Protein AF-K2C1M7-F1 (afdb_monomer)

Structure (mmCIF, N/CA/C/O backbone):
data_AF-K2C1M7-F1
#
_entry.id   AF-K2C1M7-F1
#
loop_
_atom_site.group_PDB
_atom_site.id
_atom_site.type_symbol
_atom_site.label_atom_id
_atom_site.label_alt_id
_atom_site.label_comp_id
_atom_site.label_asym_id
_atom_site.label_entity_id
_atom_site.label_seq_id
_atom_site.pdbx_PDB_ins_code
_atom_site.Cartn_x
_atom_site.Cartn_y
_atom_site.Cartn_z
_atom_site.occupancy
_atom_site.B_iso_or_equiv
_atom_site.auth_seq_id
_atom_site.auth_comp_id
_atom_site.auth_asym_id
_atom_site.auth_atom_id
_atom_site.pdbx_PDB_model_num
ATOM 1 N N . MET A 1 1 ? 25.731 3.714 -62.116 1.00 48.81 1 MET A N 1
ATOM 2 C CA . MET A 1 1 ? 25.743 2.614 -63.111 1.00 48.81 1 MET A CA 1
ATOM 3 C C . MET A 1 1 ? 26.118 3.080 -64.525 1.00 48.81 1 MET A C 1
ATOM 5 O O . MET A 1 1 ? 26.544 2.240 -65.299 1.00 48.81 1 MET A O 1
ATOM 9 N N . GLY A 1 2 ? 26.000 4.370 -64.885 1.00 56.44 2 GLY A N 1
ATOM 10 C CA . GLY A 1 2 ? 26.246 4.836 -66.263 1.00 56.44 2 GLY A CA 1
ATOM 11 C C . GLY A 1 2 ? 27.712 4.885 -66.725 1.00 56.44 2 GLY A C 1
ATOM 12 O O . GLY A 1 2 ? 27.969 4.670 -67.902 1.00 56.44 2 GLY A O 1
ATOM 13 N N . GLU A 1 3 ? 28.679 5.108 -65.828 1.00 55.56 3 GLU A N 1
ATOM 14 C CA . GLU A 1 3 ? 30.085 5.342 -66.221 1.00 55.56 3 GLU A CA 1
ATOM 15 C C . GLU A 1 3 ? 30.925 4.069 -66.382 1.00 55.56 3 GLU A C 1
ATOM 17 O O . GLU A 1 3 ? 31.888 4.058 -67.135 1.00 55.56 3 GLU A O 1
ATOM 22 N N . LEU A 1 4 ? 30.539 2.949 -65.763 1.00 57.22 4 LEU A N 1
ATOM 23 C CA . LEU A 1 4 ? 31.207 1.662 -66.011 1.00 57.22 4 LEU A CA 1
ATOM 24 C C . LEU A 1 4 ? 30.945 1.140 -67.434 1.00 57.22 4 LEU A C 1
ATOM 26 O O . LEU A 1 4 ? 31.775 0.421 -67.984 1.00 57.22 4 LEU A O 1
ATOM 30 N N . ASN A 1 5 ? 29.831 1.555 -68.049 1.00 60.59 5 ASN A N 1
ATOM 31 C CA . ASN A 1 5 ? 29.462 1.191 -69.418 1.00 60.59 5 ASN A CA 1
ATOM 32 C C . ASN A 1 5 ? 30.229 1.982 -70.494 1.00 60.59 5 ASN A C 1
ATOM 34 O O . ASN A 1 5 ? 30.098 1.659 -71.673 1.00 60.59 5 ASN A O 1
ATOM 38 N N . SER A 1 6 ? 31.015 3.004 -70.127 1.00 67.38 6 SER A N 1
ATOM 39 C CA . SER A 1 6 ? 31.792 3.810 -71.082 1.00 67.38 6 SER A CA 1
ATOM 40 C C . SER A 1 6 ? 33.243 3.337 -71.253 1.00 67.38 6 SER A C 1
ATOM 42 O O . SER A 1 6 ? 33.927 3.770 -72.186 1.00 67.38 6 SER A O 1
ATOM 44 N N . PHE A 1 7 ? 33.728 2.418 -70.408 1.00 76.62 7 PHE A N 1
ATOM 45 C CA . PHE A 1 7 ? 35.074 1.858 -70.535 1.00 76.62 7 PHE A CA 1
ATOM 46 C C . PHE A 1 7 ? 35.101 0.699 -71.538 1.00 76.62 7 PHE A C 1
ATOM 48 O O . PHE A 1 7 ? 34.345 -0.264 -71.443 1.00 76.62 7 PHE A O 1
ATOM 55 N N . SER A 1 8 ? 36.008 0.774 -72.515 1.00 76.88 8 SER A N 1
ATOM 56 C CA . SER A 1 8 ? 36.149 -0.263 -73.546 1.00 76.88 8 SER A CA 1
ATOM 57 C C . SER A 1 8 ? 36.560 -1.614 -72.948 1.00 76.88 8 SER A C 1
ATOM 59 O O . SER A 1 8 ? 37.398 -1.647 -72.045 1.00 76.88 8 SER A O 1
ATOM 61 N N . SER A 1 9 ? 36.103 -2.728 -73.532 1.00 80.94 9 SER A N 1
ATOM 62 C CA . SER A 1 9 ? 36.525 -4.093 -73.158 1.00 80.94 9 SER A CA 1
ATOM 63 C C . SER A 1 9 ? 38.052 -4.279 -73.147 1.00 80.94 9 SER A C 1
ATOM 65 O O . SER A 1 9 ? 38.575 -5.088 -72.386 1.00 80.94 9 SER A O 1
ATOM 67 N N . SER A 1 10 ? 38.783 -3.480 -73.936 1.00 81.56 10 SER A N 1
ATOM 68 C CA . SER A 1 10 ? 40.250 -3.436 -73.933 1.00 81.56 10 SER A CA 1
ATOM 69 C C . SER A 1 10 ? 40.834 -2.987 -72.588 1.00 81.56 10 SER A C 1
ATOM 71 O O . SER A 1 10 ? 41.794 -3.588 -72.119 1.00 81.56 10 SER A O 1
ATOM 73 N N . ALA A 1 11 ? 40.249 -1.975 -71.939 1.00 83.56 11 ALA A N 1
ATOM 74 C CA . ALA A 1 11 ? 40.731 -1.471 -70.650 1.00 83.56 11 ALA A CA 1
ATOM 75 C C . ALA A 1 11 ? 40.511 -2.491 -69.524 1.00 83.56 11 ALA A C 1
ATOM 77 O O . ALA A 1 11 ? 41.348 -2.660 -68.638 1.00 83.56 11 ALA A O 1
ATOM 78 N N . LEU A 1 12 ? 39.408 -3.237 -69.609 1.00 83.88 12 LEU A N 1
ATOM 79 C CA . LEU A 1 12 ? 39.081 -4.304 -68.670 1.00 83.88 12 LEU A CA 1
ATOM 80 C C . LEU A 1 12 ? 40.035 -5.502 -68.834 1.00 83.88 12 LEU A C 1
ATOM 82 O O . LEU A 1 12 ? 40.548 -6.017 -67.843 1.00 83.88 12 LEU A O 1
ATOM 86 N N . ASN A 1 13 ? 40.363 -5.883 -70.073 1.00 85.81 13 ASN A N 1
ATOM 87 C CA . ASN A 1 13 ? 41.347 -6.934 -70.358 1.00 85.81 13 ASN A CA 1
ATOM 88 C C . ASN A 1 13 ? 42.767 -6.557 -69.897 1.00 85.81 13 ASN A C 1
ATOM 90 O O . ASN A 1 13 ? 43.466 -7.389 -69.316 1.00 85.81 13 ASN A O 1
ATOM 94 N N . GLU A 1 14 ? 43.192 -5.306 -70.110 1.00 87.50 14 GLU A N 1
ATOM 95 C CA . GLU A 1 14 ? 44.483 -4.806 -69.618 1.00 87.50 14 GLU A CA 1
ATOM 96 C C . GLU A 1 14 ? 44.541 -4.766 -68.087 1.00 87.50 14 GLU A C 1
ATOM 98 O O . GLU A 1 14 ? 45.542 -5.183 -67.503 1.00 87.50 14 GLU A O 1
ATOM 103 N N . PHE A 1 15 ? 43.461 -4.340 -67.428 1.00 87.38 15 PHE A N 1
ATOM 104 C CA . PHE A 1 15 ? 43.352 -4.359 -65.970 1.00 87.38 15 PHE A CA 1
ATOM 105 C C . PHE A 1 15 ? 43.434 -5.781 -65.394 1.00 87.38 15 PHE A C 1
ATOM 107 O O . PHE A 1 15 ? 44.128 -6.014 -64.402 1.00 87.38 15 PHE A O 1
ATOM 114 N N . VAL A 1 16 ? 42.776 -6.756 -66.027 1.00 89.94 16 VAL A N 1
ATOM 115 C CA . VAL A 1 16 ? 42.860 -8.169 -65.623 1.00 89.94 16 VAL A CA 1
ATOM 116 C C . VAL A 1 16 ? 44.281 -8.708 -65.812 1.00 89.94 16 VAL A C 1
ATOM 118 O O . VAL A 1 16 ? 44.801 -9.381 -64.920 1.00 89.94 16 VAL A O 1
ATOM 121 N N . ALA A 1 17 ? 44.946 -8.379 -66.925 1.00 86.38 17 ALA A N 1
ATOM 122 C CA . ALA A 1 17 ? 46.337 -8.766 -67.164 1.00 86.38 17 ALA A CA 1
ATOM 123 C C . ALA A 1 17 ? 47.300 -8.148 -66.134 1.00 86.38 17 ALA A C 1
ATOM 125 O O . ALA A 1 17 ? 48.196 -8.841 -65.652 1.00 86.38 17 ALA A O 1
ATOM 126 N N . LEU A 1 18 ? 47.083 -6.887 -65.749 1.00 90.38 18 LEU A N 1
ATOM 127 C CA . LEU A 1 18 ? 47.813 -6.221 -64.670 1.00 90.38 18 LEU A CA 1
ATOM 128 C C . LEU A 1 18 ? 47.609 -6.928 -63.325 1.00 90.38 18 LEU A C 1
ATOM 130 O O . LEU A 1 18 ? 48.579 -7.260 -62.650 1.00 90.38 18 LEU A O 1
ATOM 134 N N . ARG A 1 19 ? 46.355 -7.209 -62.946 1.00 89.44 19 ARG A N 1
ATOM 135 C CA . ARG A 1 19 ? 46.022 -7.913 -61.693 1.00 89.44 19 ARG A CA 1
ATOM 136 C C . ARG A 1 19 ? 46.603 -9.324 -61.634 1.00 89.44 19 ARG A C 1
ATOM 138 O O . ARG A 1 19 ? 46.934 -9.788 -60.550 1.00 89.44 19 ARG A O 1
ATOM 145 N N . ALA A 1 20 ? 46.750 -9.983 -62.781 1.00 90.25 20 ALA A N 1
ATOM 146 C CA . ALA A 1 20 ? 47.401 -11.284 -62.909 1.00 90.25 20 ALA A CA 1
ATOM 147 C C . ALA A 1 20 ? 48.944 -11.207 -62.959 1.00 90.25 20 ALA A C 1
ATOM 149 O O . ALA A 1 20 ? 49.588 -12.236 -63.148 1.00 90.25 20 ALA A O 1
ATOM 150 N N . GLY A 1 21 ? 49.539 -10.011 -62.850 1.00 88.38 21 GLY A N 1
ATOM 151 C CA . GLY A 1 21 ? 50.989 -9.792 -62.918 1.00 88.38 21 GLY A CA 1
ATOM 152 C C . GLY A 1 21 ? 51.595 -9.952 -64.318 1.00 88.38 21 GLY A C 1
ATOM 153 O O . GLY A 1 21 ? 52.813 -10.021 -64.456 1.00 88.38 21 GLY A O 1
ATOM 154 N N . LYS A 1 22 ? 50.766 -10.025 -65.368 1.00 88.81 22 LYS A N 1
ATOM 155 C CA . LYS A 1 22 ? 51.184 -10.269 -66.763 1.00 88.81 22 LYS A CA 1
ATOM 156 C C . LYS A 1 22 ? 51.563 -8.996 -67.529 1.00 88.81 22 LYS A C 1
ATOM 158 O O . LYS A 1 22 ? 52.067 -9.092 -68.644 1.00 88.81 22 LYS A O 1
ATOM 163 N N . ARG A 1 23 ? 51.306 -7.815 -66.965 1.00 82.31 23 ARG A N 1
ATOM 164 C CA . ARG A 1 23 ? 51.717 -6.501 -67.491 1.00 82.31 23 ARG A CA 1
ATOM 165 C C . ARG A 1 23 ? 52.184 -5.605 -66.348 1.00 82.31 23 ARG A C 1
ATOM 167 O O . ARG A 1 23 ? 51.714 -5.772 -65.226 1.00 82.31 23 ARG A O 1
ATOM 174 N N . ARG A 1 24 ? 53.083 -4.658 -66.631 1.00 85.81 24 ARG A N 1
ATOM 175 C CA . ARG A 1 24 ? 53.493 -3.613 -65.679 1.00 85.81 24 ARG A CA 1
ATOM 176 C C . ARG A 1 24 ? 52.573 -2.400 -65.802 1.00 85.81 24 ARG A C 1
ATOM 178 O O . ARG A 1 24 ? 52.020 -2.151 -66.869 1.00 85.81 24 ARG A O 1
ATOM 185 N N . GLU A 1 25 ? 52.434 -1.625 -64.726 1.00 81.19 25 GLU A N 1
ATOM 186 C CA . GLU A 1 25 ? 51.603 -0.408 -64.725 1.00 81.19 25 GLU A CA 1
ATOM 187 C C . GLU A 1 25 ? 52.063 0.642 -65.751 1.00 81.19 25 GLU A C 1
ATOM 189 O O . GLU A 1 25 ? 51.239 1.386 -66.283 1.00 81.19 25 GLU A O 1
ATOM 194 N N . SER A 1 26 ? 53.361 0.665 -66.079 1.00 86.19 26 SER A N 1
ATOM 195 C CA . SER A 1 26 ? 53.944 1.526 -67.117 1.00 86.19 26 SER A CA 1
ATOM 196 C C . SER A 1 26 ? 53.398 1.250 -68.518 1.00 86.19 26 SER A C 1
ATOM 198 O O . SER A 1 26 ? 53.369 2.159 -69.342 1.00 86.19 26 SER A O 1
ATOM 200 N N . ASP A 1 27 ? 52.942 0.020 -68.771 1.00 86.88 27 ASP A N 1
ATOM 201 C CA . ASP A 1 27 ? 52.576 -0.479 -70.104 1.00 86.88 27 ASP A CA 1
ATOM 202 C C . ASP A 1 27 ? 51.054 -0.433 -70.335 1.00 86.88 27 ASP A C 1
ATOM 204 O O . ASP A 1 27 ? 50.527 -1.001 -71.297 1.00 86.88 27 ASP A O 1
ATOM 208 N N . LEU A 1 28 ? 50.323 0.190 -69.409 1.00 88.69 28 LEU A N 1
ATOM 209 C CA . LEU A 1 28 ? 48.878 0.359 -69.478 1.00 88.69 28 LEU A CA 1
ATOM 210 C C . LEU A 1 28 ? 48.516 1.540 -70.367 1.00 88.69 28 LEU A C 1
ATOM 212 O O . LEU A 1 28 ? 49.117 2.613 -70.272 1.00 88.69 28 LEU A O 1
ATOM 216 N N . SER A 1 29 ? 47.462 1.376 -71.163 1.00 91.06 29 SER A N 1
ATOM 217 C CA . SER A 1 29 ? 46.867 2.512 -71.860 1.00 91.06 29 SER A CA 1
ATOM 218 C C . SER A 1 29 ? 46.301 3.536 -70.866 1.00 91.06 29 SER A C 1
ATOM 220 O O . SER A 1 29 ? 45.861 3.190 -69.765 1.00 91.06 29 SER A O 1
ATOM 222 N N . GLU A 1 30 ? 46.257 4.810 -71.264 1.00 88.62 30 GLU A N 1
ATOM 223 C CA . GLU A 1 30 ? 45.692 5.887 -70.433 1.00 88.62 30 GLU A CA 1
ATOM 224 C C . GLU A 1 30 ? 44.239 5.614 -70.023 1.00 88.62 30 GLU A C 1
ATOM 226 O O . GLU A 1 30 ? 43.846 5.882 -68.889 1.00 88.62 30 GLU A O 1
ATOM 231 N N . LYS A 1 31 ? 43.453 4.968 -70.896 1.00 85.62 31 LYS A N 1
ATOM 232 C CA . LYS A 1 31 ? 42.089 4.529 -70.566 1.00 85.62 31 LYS A CA 1
ATOM 233 C C . LYS A 1 31 ? 42.069 3.508 -69.425 1.00 85.62 31 LYS A C 1
ATOM 235 O O . LYS A 1 31 ? 41.196 3.580 -68.564 1.00 85.62 31 LYS A O 1
ATOM 240 N N . THR A 1 32 ? 43.028 2.581 -69.384 1.00 88.00 32 THR A N 1
ATOM 241 C CA . THR A 1 32 ? 43.146 1.610 -68.286 1.00 88.00 32 THR A CA 1
ATOM 2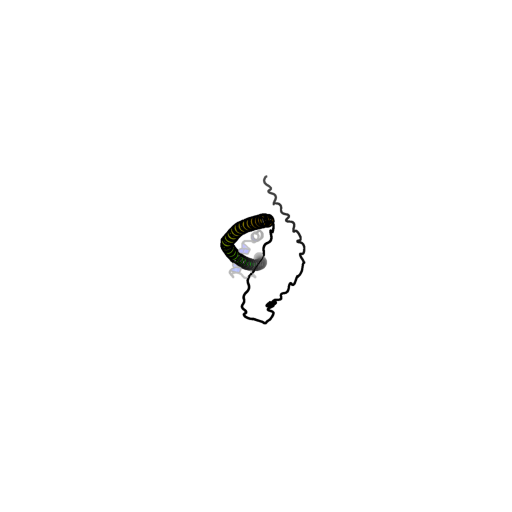42 C C . THR A 1 32 ? 43.591 2.277 -66.986 1.00 88.00 32 THR A C 1
ATOM 244 O O . THR A 1 32 ? 43.076 1.934 -65.924 1.00 88.00 32 THR A O 1
ATOM 247 N N . LYS A 1 33 ? 44.482 3.276 -67.042 1.00 89.31 33 LYS A N 1
ATOM 248 C CA . LYS A 1 33 ? 44.877 4.059 -65.856 1.00 89.31 33 LYS A CA 1
ATOM 249 C C . LYS A 1 33 ? 43.698 4.852 -65.281 1.00 89.31 33 LYS A C 1
ATOM 251 O O . LYS A 1 33 ? 43.458 4.785 -64.077 1.00 89.31 33 LYS A O 1
ATOM 256 N N . GLN A 1 34 ? 42.916 5.517 -66.135 1.00 88.88 34 GLN A N 1
ATOM 257 C CA . GLN A 1 34 ? 41.685 6.214 -65.740 1.00 88.88 34 GLN A CA 1
ATOM 258 C C . GLN A 1 34 ? 40.660 5.258 -65.118 1.00 88.88 34 GLN A C 1
ATOM 260 O O . GLN A 1 34 ? 40.081 5.571 -64.081 1.00 88.88 34 GLN A O 1
ATOM 265 N N . PHE A 1 35 ? 40.486 4.065 -65.696 1.00 88.19 35 PHE A N 1
ATOM 266 C CA . PHE A 1 35 ? 39.616 3.029 -65.137 1.00 88.19 35 PHE A CA 1
ATOM 267 C C . PHE A 1 35 ? 40.074 2.569 -63.744 1.00 88.19 35 PHE A C 1
ATOM 269 O O . PHE A 1 35 ? 39.263 2.460 -62.827 1.00 88.19 35 PHE A O 1
ATOM 276 N N . ILE A 1 36 ? 41.377 2.345 -63.546 1.00 90.94 36 ILE A N 1
ATOM 277 C CA . ILE A 1 36 ? 41.935 1.983 -62.234 1.00 90.94 36 ILE A CA 1
ATOM 278 C C . ILE A 1 36 ? 41.708 3.099 -61.216 1.00 90.94 36 ILE A C 1
ATOM 280 O O . ILE A 1 36 ? 41.339 2.814 -60.078 1.00 90.94 36 ILE A O 1
ATOM 284 N N . GLN A 1 37 ? 41.926 4.356 -61.604 1.00 92.12 37 GLN A N 1
ATOM 285 C CA . GLN A 1 37 ? 41.714 5.495 -60.716 1.00 92.12 37 GLN A CA 1
ATOM 286 C C . GLN A 1 37 ? 40.242 5.637 -60.326 1.00 92.12 37 GLN A C 1
ATOM 288 O O . GLN A 1 37 ? 39.955 5.762 -59.141 1.00 92.12 37 GLN A O 1
ATOM 293 N N . TYR A 1 38 ? 39.325 5.490 -61.285 1.00 91.69 38 TYR A N 1
ATOM 294 C CA . TYR A 1 38 ? 37.887 5.434 -61.026 1.00 91.69 38 TYR A CA 1
ATOM 295 C C . TYR A 1 38 ? 37.516 4.325 -60.029 1.00 91.69 38 TYR A C 1
ATOM 297 O O . TYR A 1 38 ? 36.758 4.548 -59.090 1.00 91.69 38 TYR A O 1
ATOM 305 N N . LEU A 1 39 ? 38.072 3.119 -60.189 1.00 91.00 39 LEU A N 1
ATOM 306 C CA . LEU A 1 39 ? 37.814 2.022 -59.252 1.00 91.00 39 LEU A CA 1
ATOM 307 C C . LEU A 1 39 ? 38.365 2.302 -57.847 1.00 91.00 39 LEU A C 1
ATOM 309 O O . LEU A 1 39 ? 37.751 1.879 -56.867 1.00 91.00 39 LEU A O 1
ATOM 313 N N . LYS A 1 40 ? 39.512 2.985 -57.736 1.00 92.88 40 LYS A N 1
ATOM 314 C CA . LYS A 1 40 ? 40.087 3.389 -56.444 1.00 92.88 40 LYS A CA 1
ATOM 315 C C . LYS A 1 40 ? 39.186 4.404 -55.742 1.00 92.88 40 LYS A C 1
ATOM 317 O O . LYS A 1 40 ? 38.775 4.132 -54.618 1.00 92.88 40 LYS A O 1
ATOM 322 N N . THR A 1 41 ? 38.801 5.483 -56.425 1.00 94.81 41 THR A N 1
ATOM 323 C CA . THR A 1 41 ? 37.935 6.524 -55.849 1.00 94.81 41 THR A CA 1
ATOM 324 C C . THR A 1 41 ? 36.564 5.967 -55.477 1.00 94.81 41 THR A C 1
ATOM 326 O O . THR A 1 41 ? 36.113 6.150 -54.353 1.00 94.81 41 THR A O 1
ATOM 329 N N . TYR A 1 42 ? 35.945 5.171 -56.355 1.00 93.12 42 TYR A N 1
ATOM 330 C CA . TYR A 1 42 ? 34.664 4.522 -56.066 1.00 93.12 42 TYR A CA 1
ATOM 331 C C . TYR A 1 42 ? 34.733 3.608 -54.832 1.00 93.12 42 TYR A C 1
ATOM 333 O O . TYR A 1 42 ? 33.796 3.537 -54.033 1.00 93.12 42 TYR A O 1
ATOM 341 N N . ARG A 1 43 ? 35.842 2.875 -54.663 1.00 94.00 43 ARG A N 1
ATOM 342 C CA . ARG A 1 43 ? 36.048 2.022 -53.489 1.00 94.00 43 ARG A CA 1
ATOM 343 C C . ARG A 1 43 ? 36.213 2.855 -52.219 1.00 94.00 43 ARG A C 1
ATOM 345 O O . ARG A 1 43 ? 35.623 2.487 -51.208 1.00 94.00 43 ARG A O 1
ATOM 352 N N . GLU A 1 44 ? 37.000 3.924 -52.268 1.00 96.12 44 GLU A N 1
ATOM 353 C CA . GLU A 1 44 ? 37.233 4.830 -51.136 1.00 96.12 44 GLU A CA 1
ATOM 354 C C . GLU A 1 44 ? 35.933 5.501 -50.684 1.00 96.12 44 GLU A C 1
ATOM 356 O O . GLU A 1 44 ? 35.580 5.390 -49.513 1.00 96.12 44 GLU A O 1
ATOM 361 N N . GLU A 1 45 ? 35.152 6.062 -51.610 1.00 95.94 45 GLU A N 1
ATOM 362 C CA . GLU A 1 45 ? 33.836 6.652 -51.322 1.00 95.94 45 GLU A CA 1
ATOM 363 C C . GLU A 1 45 ? 32.884 5.639 -50.673 1.00 95.94 45 GLU A C 1
ATOM 365 O O . GLU A 1 45 ? 32.164 5.945 -49.721 1.00 95.94 45 GLU A O 1
ATOM 370 N N . LYS A 1 46 ? 32.879 4.395 -51.169 1.00 95.62 46 LYS A N 1
ATOM 371 C CA . LYS A 1 46 ? 32.023 3.344 -50.612 1.00 95.62 46 LYS A CA 1
ATOM 372 C C . LYS A 1 46 ? 32.455 2.934 -49.204 1.00 95.62 46 LYS A C 1
ATOM 374 O O . LYS A 1 46 ? 31.587 2.631 -48.389 1.00 95.62 46 LYS A O 1
ATOM 379 N N . ILE A 1 47 ? 33.759 2.900 -48.927 1.00 96.62 47 ILE A N 1
ATOM 380 C CA . ILE A 1 47 ? 34.290 2.615 -47.587 1.00 96.62 47 ILE A CA 1
ATOM 381 C C . ILE A 1 47 ? 33.928 3.754 -46.634 1.00 96.62 47 ILE A C 1
ATOM 383 O O . ILE A 1 47 ? 33.324 3.479 -45.603 1.00 96.62 47 ILE A O 1
ATOM 387 N N . GLN A 1 48 ? 34.180 5.009 -47.016 1.00 97.12 48 GLN A N 1
ATOM 388 C CA . GLN A 1 48 ? 33.833 6.185 -46.210 1.00 97.12 48 GLN A CA 1
ATOM 389 C C . GLN A 1 48 ? 32.344 6.207 -45.862 1.00 97.12 48 GLN A C 1
ATOM 391 O O . GLN A 1 48 ? 31.976 6.318 -44.698 1.00 97.12 48 GLN A O 1
ATOM 396 N N . LYS A 1 49 ? 31.472 5.980 -46.851 1.00 97.56 49 LYS A N 1
ATOM 397 C CA . LYS A 1 49 ? 30.026 5.920 -46.617 1.00 97.56 49 LYS A CA 1
ATOM 398 C C . LYS A 1 49 ? 29.624 4.797 -45.655 1.00 97.56 49 LYS A C 1
ATOM 400 O O . LYS A 1 49 ? 28.679 4.954 -44.886 1.00 97.56 49 LYS A O 1
ATOM 405 N N . LEU A 1 50 ? 30.294 3.645 -45.710 1.00 96.81 50 LEU A N 1
ATOM 406 C CA . LEU A 1 50 ? 30.040 2.547 -44.773 1.00 96.81 50 LEU A CA 1
ATOM 407 C C . LEU A 1 50 ? 30.528 2.880 -43.359 1.00 96.81 50 LEU A C 1
ATOM 409 O O . LEU A 1 50 ? 29.845 2.529 -42.399 1.00 96.81 50 LEU A O 1
ATOM 413 N N . GLU A 1 51 ? 31.667 3.554 -43.227 1.00 97.81 51 GLU A N 1
ATOM 414 C CA . GLU A 1 51 ? 32.197 4.012 -41.941 1.00 97.81 51 GLU A CA 1
ATOM 415 C 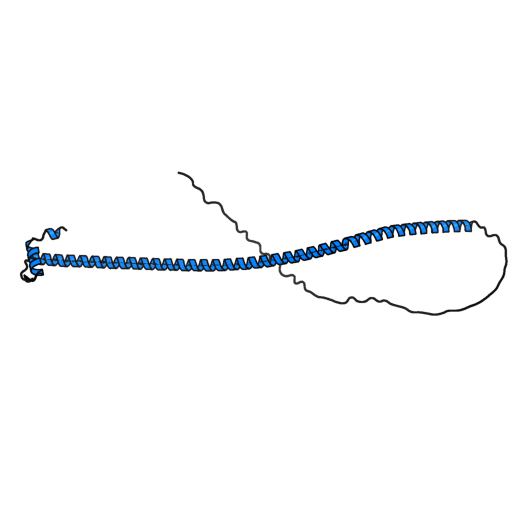C . GLU A 1 51 ? 31.281 5.059 -41.305 1.00 97.81 51 GLU A C 1
ATOM 417 O O . GLU A 1 51 ? 30.900 4.898 -40.148 1.00 97.81 51 GLU A O 1
ATOM 422 N N . GLU A 1 52 ? 30.832 6.059 -42.067 1.00 97.62 52 GLU A N 1
ATOM 423 C CA . GLU A 1 52 ? 29.865 7.062 -41.605 1.00 97.62 52 GLU A CA 1
ATOM 424 C C . GLU A 1 52 ? 28.565 6.415 -41.118 1.00 97.62 52 GLU A C 1
ATOM 426 O O . GLU A 1 52 ? 28.107 6.697 -40.011 1.00 97.62 52 GLU A O 1
ATOM 431 N N . LEU A 1 53 ? 27.998 5.491 -41.903 1.00 97.62 53 LEU A N 1
ATOM 432 C CA . LEU A 1 53 ? 26.797 4.752 -41.507 1.00 97.62 53 LEU A CA 1
ATOM 433 C C . LEU A 1 53 ? 27.032 3.899 -40.256 1.00 97.62 53 LEU A C 1
ATOM 435 O O . LEU A 1 53 ? 26.142 3.774 -39.415 1.00 97.62 53 LEU A O 1
ATOM 439 N N . SER A 1 54 ? 28.216 3.298 -40.124 1.00 97.25 54 SER A N 1
ATOM 440 C CA . SER A 1 54 ? 28.576 2.513 -38.944 1.00 97.25 54 SER A CA 1
ATOM 441 C C . SER A 1 54 ? 28.676 3.392 -37.698 1.00 97.25 54 SER A C 1
ATOM 443 O O . SER A 1 54 ? 28.180 2.998 -36.643 1.00 97.25 54 SER A O 1
ATOM 445 N N . ILE A 1 55 ? 29.288 4.573 -37.813 1.00 97.94 55 ILE A N 1
ATOM 446 C CA . ILE A 1 55 ? 29.412 5.538 -36.715 1.00 97.94 55 ILE A CA 1
ATOM 447 C C . ILE A 1 55 ? 28.025 6.030 -36.307 1.00 97.94 55 ILE A C 1
ATOM 449 O O . ILE A 1 55 ? 27.659 5.871 -35.144 1.00 97.94 55 ILE A O 1
ATOM 453 N N . GLN A 1 56 ? 27.216 6.501 -37.261 1.00 97.94 56 GLN A N 1
ATOM 454 C CA . GLN A 1 56 ? 25.846 6.961 -37.005 1.00 97.94 56 GLN A CA 1
ATOM 455 C C . GLN A 1 56 ? 25.019 5.893 -36.290 1.00 97.94 56 GLN A C 1
ATOM 457 O O . GLN A 1 56 ? 24.439 6.149 -35.238 1.00 97.94 56 GLN A O 1
ATOM 462 N N . ARG A 1 57 ? 25.036 4.655 -36.795 1.00 97.50 57 ARG A N 1
ATOM 463 C CA . ARG A 1 57 ? 24.294 3.554 -36.176 1.00 97.50 57 ARG A CA 1
ATOM 464 C C . ARG A 1 57 ? 24.801 3.225 -34.771 1.00 97.50 57 ARG A C 1
ATOM 466 O O . ARG A 1 57 ? 24.009 2.854 -33.907 1.00 97.50 57 ARG A O 1
ATOM 473 N N . SER A 1 58 ? 26.109 3.330 -34.536 1.00 97.31 58 SER A N 1
ATOM 474 C CA . SER A 1 58 ? 26.683 3.116 -33.205 1.00 97.31 58 SER A CA 1
ATOM 475 C C . SER A 1 58 ? 26.268 4.208 -32.216 1.00 97.31 58 SER A C 1
ATOM 477 O O . SER A 1 58 ? 25.962 3.898 -31.065 1.00 97.31 58 SER A O 1
ATOM 479 N N . GLU A 1 59 ? 26.178 5.461 -32.666 1.00 98.19 59 GLU A N 1
ATOM 480 C CA . GLU A 1 59 ? 25.719 6.589 -31.854 1.00 98.19 59 GLU A CA 1
ATOM 481 C C . GLU A 1 59 ? 24.227 6.486 -31.541 1.00 98.19 59 GLU A C 1
ATOM 483 O O . GLU A 1 59 ? 23.835 6.642 -30.385 1.00 98.19 59 GLU A O 1
ATOM 488 N N . GLU A 1 60 ? 23.398 6.144 -32.529 1.00 98.12 60 GLU A N 1
ATOM 489 C CA . GLU A 1 60 ? 21.968 5.888 -32.327 1.00 98.12 60 GLU A CA 1
ATOM 490 C C . GLU A 1 60 ? 21.740 4.775 -31.300 1.00 98.12 60 GLU A C 1
ATOM 492 O O . GLU A 1 60 ? 20.924 4.923 -30.388 1.00 98.12 60 GLU A O 1
ATOM 497 N N . LEU A 1 61 ? 22.495 3.677 -31.408 1.00 98.19 61 LEU A N 1
ATOM 498 C CA . LEU A 1 61 ? 22.400 2.558 -30.476 1.00 98.19 61 LEU A CA 1
ATOM 499 C C . LEU A 1 61 ? 22.853 2.962 -29.070 1.00 98.19 61 LEU A C 1
ATOM 501 O O . LEU A 1 61 ? 22.195 2.604 -28.094 1.00 98.19 61 LEU A O 1
ATOM 505 N N . LYS A 1 62 ? 23.931 3.744 -28.955 1.00 98.25 62 LYS A N 1
ATOM 506 C CA . LYS A 1 62 ? 24.398 4.270 -27.670 1.00 98.25 62 LYS A CA 1
ATOM 507 C C . LYS A 1 62 ? 23.334 5.148 -27.010 1.00 98.25 62 LYS A C 1
ATOM 509 O O . LYS A 1 62 ? 23.004 4.921 -25.851 1.00 98.25 62 LYS A O 1
ATOM 514 N N . GLN A 1 63 ? 22.746 6.086 -27.751 1.00 98.06 63 GLN A N 1
ATOM 515 C CA . GLN A 1 63 ? 21.682 6.944 -27.224 1.00 98.06 63 GLN A CA 1
ATOM 516 C C . GLN A 1 63 ? 20.426 6.147 -26.850 1.00 98.06 63 GLN A C 1
ATOM 518 O O . GLN A 1 63 ? 19.755 6.468 -25.873 1.00 98.06 63 GLN A O 1
ATOM 523 N N . ALA A 1 64 ? 20.073 5.118 -27.626 1.00 97.81 64 ALA A N 1
ATOM 524 C CA . ALA A 1 64 ? 18.951 4.244 -27.298 1.00 97.81 64 ALA A CA 1
ATOM 525 C C . ALA A 1 64 ? 19.195 3.485 -25.984 1.00 97.81 64 ALA A C 1
ATOM 527 O O . ALA A 1 64 ? 18.295 3.416 -25.149 1.00 97.81 64 ALA A O 1
ATOM 528 N N . LEU A 1 65 ? 20.414 2.978 -25.773 1.00 97.50 65 LEU A N 1
ATOM 529 C CA . LEU A 1 65 ? 20.800 2.320 -24.524 1.00 97.50 65 LEU A CA 1
ATOM 530 C C . LEU A 1 65 ? 20.819 3.284 -23.334 1.00 97.50 65 LEU A C 1
ATOM 532 O O . LEU A 1 65 ? 20.358 2.909 -22.261 1.00 97.50 65 LEU A O 1
ATOM 536 N N . GLU A 1 66 ? 21.305 4.515 -23.511 1.00 98.19 66 GLU A N 1
ATOM 537 C CA . GLU A 1 66 ? 21.284 5.540 -22.457 1.00 98.19 66 GLU A CA 1
ATOM 538 C C . GLU A 1 66 ? 19.847 5.863 -22.030 1.00 98.19 66 GLU A C 1
ATOM 540 O O . GLU A 1 66 ? 19.526 5.764 -20.847 1.00 98.19 66 GLU A O 1
ATOM 545 N N . ARG A 1 67 ? 18.943 6.113 -22.988 1.00 97.19 67 ARG A N 1
ATOM 546 C CA . ARG A 1 67 ? 17.515 6.339 -22.695 1.00 97.19 67 ARG A CA 1
ATOM 547 C C . ARG A 1 67 ? 16.866 5.136 -22.012 1.00 97.19 67 ARG A C 1
ATOM 549 O O . ARG A 1 67 ? 16.064 5.301 -21.097 1.00 97.19 67 ARG A O 1
ATOM 556 N N . GLN A 1 68 ? 17.205 3.919 -22.441 1.00 98.06 68 GLN A N 1
ATOM 557 C CA . GLN A 1 68 ? 16.692 2.702 -21.814 1.00 98.06 68 GLN A CA 1
ATOM 558 C C . GLN A 1 68 ? 17.195 2.553 -20.370 1.00 98.06 68 GLN A C 1
ATOM 560 O O . GLN A 1 68 ? 16.428 2.152 -19.494 1.00 98.06 68 GLN A O 1
ATOM 565 N N . ALA A 1 69 ? 18.462 2.881 -20.111 1.00 97.88 69 ALA A N 1
ATOM 566 C CA . ALA A 1 69 ? 19.037 2.840 -18.772 1.00 97.88 69 ALA A CA 1
ATOM 567 C C . ALA A 1 69 ? 18.387 3.879 -17.845 1.00 97.88 69 ALA A C 1
ATOM 569 O O . ALA A 1 69 ? 18.051 3.548 -16.708 1.00 97.88 69 ALA A O 1
ATOM 570 N N . GLU A 1 70 ? 18.150 5.098 -18.334 1.00 97.88 70 GLU A N 1
ATOM 571 C CA . GLU A 1 70 ? 17.437 6.147 -17.594 1.00 97.88 70 GLU A CA 1
ATOM 572 C C . GLU A 1 70 ? 16.003 5.726 -17.253 1.00 97.88 70 GLU A C 1
ATOM 574 O O . GLU A 1 70 ? 15.626 5.749 -16.082 1.00 97.88 70 GLU A O 1
ATOM 579 N N . ALA A 1 71 ? 15.241 5.230 -18.232 1.00 97.31 71 ALA A N 1
ATOM 580 C CA . ALA A 1 71 ? 13.878 4.745 -18.007 1.00 97.31 71 ALA A CA 1
ATOM 581 C C . ALA A 1 71 ? 13.832 3.567 -17.015 1.00 97.31 71 ALA A C 1
ATOM 583 O O . ALA A 1 71 ? 12.940 3.476 -16.167 1.00 97.31 71 ALA A O 1
ATOM 584 N N . SER A 1 72 ? 14.816 2.663 -17.082 1.00 96.94 72 SER A N 1
ATOM 585 C CA . SER A 1 72 ? 14.935 1.564 -16.122 1.00 96.94 72 SER A CA 1
ATOM 586 C C . SER A 1 72 ? 15.238 2.064 -14.710 1.00 96.94 72 SER A C 1
ATOM 588 O O . SER A 1 72 ? 14.757 1.468 -13.747 1.00 96.94 72 SER A O 1
ATOM 590 N N . LYS A 1 73 ? 16.037 3.127 -14.574 1.00 98.25 73 LYS A N 1
ATOM 591 C CA . LYS A 1 73 ? 16.358 3.731 -13.280 1.00 98.25 73 LYS A CA 1
ATOM 592 C C . LYS A 1 73 ? 15.126 4.394 -12.665 1.00 98.25 73 LYS A C 1
ATOM 594 O O . LYS A 1 73 ? 14.824 4.119 -11.509 1.00 98.25 73 LYS A O 1
ATOM 599 N N . GLU A 1 74 ? 14.391 5.180 -13.446 1.00 97.88 74 GLU A N 1
ATOM 600 C CA . GLU A 1 74 ? 13.139 5.813 -13.011 1.00 97.88 74 GLU A CA 1
ATOM 601 C C . GLU A 1 74 ? 12.112 4.764 -12.562 1.00 97.88 74 GLU A C 1
ATOM 603 O O . GLU A 1 74 ? 11.528 4.867 -11.486 1.00 97.88 74 GLU A O 1
ATOM 608 N N . THR A 1 75 ? 11.970 3.679 -13.331 1.00 97.75 75 THR A N 1
ATOM 609 C CA . THR A 1 75 ? 11.084 2.561 -12.968 1.00 97.75 75 THR A CA 1
ATOM 610 C C . THR A 1 75 ? 11.500 1.906 -11.646 1.00 97.75 75 THR A C 1
ATOM 612 O O . THR A 1 75 ? 10.650 1.560 -10.824 1.00 97.75 75 THR A O 1
ATOM 615 N N . ALA A 1 76 ? 12.805 1.730 -11.417 1.00 97.81 76 ALA A N 1
ATOM 616 C CA . ALA A 1 76 ? 13.313 1.152 -10.176 1.00 97.81 76 ALA A CA 1
ATOM 617 C C . ALA A 1 76 ? 13.077 2.073 -8.967 1.00 97.81 76 ALA A C 1
ATOM 619 O O . ALA A 1 76 ? 12.709 1.589 -7.896 1.00 97.81 76 ALA A O 1
ATOM 620 N N . GLU A 1 77 ? 13.251 3.386 -9.135 1.00 97.81 77 GLU A N 1
ATOM 621 C CA . GLU A 1 77 ? 12.967 4.383 -8.097 1.00 97.81 77 GLU A CA 1
ATOM 622 C C . GLU A 1 77 ? 11.471 4.407 -7.745 1.00 97.81 77 GLU A C 1
ATOM 624 O O . GLU A 1 77 ? 11.127 4.267 -6.570 1.00 97.81 77 GLU A O 1
ATOM 629 N N . ALA A 1 78 ? 10.583 4.434 -8.743 1.00 97.44 78 ALA A N 1
ATOM 630 C CA . ALA A 1 78 ? 9.135 4.368 -8.531 1.00 97.44 78 ALA A CA 1
ATOM 631 C C . ALA A 1 78 ? 8.696 3.060 -7.843 1.00 97.44 78 ALA A C 1
ATOM 633 O O . ALA A 1 78 ? 7.834 3.053 -6.957 1.00 97.44 78 ALA A O 1
ATOM 634 N N . SER A 1 79 ? 9.314 1.930 -8.205 1.00 96.94 79 SER A N 1
ATOM 635 C CA . SER A 1 79 ? 9.057 0.649 -7.540 1.00 96.94 79 SER A CA 1
ATOM 636 C C . SER A 1 79 ? 9.492 0.664 -6.075 1.00 96.94 79 SER A C 1
ATOM 638 O O . SER A 1 79 ? 8.841 0.024 -5.247 1.00 96.94 79 SER A O 1
ATOM 640 N N . LYS A 1 80 ? 10.587 1.358 -5.748 1.00 98.19 80 LYS A N 1
ATOM 641 C CA . LYS A 1 80 ? 11.067 1.490 -4.372 1.00 98.19 80 LYS A CA 1
ATOM 642 C C . LYS A 1 80 ? 10.110 2.341 -3.538 1.00 98.19 80 LYS A C 1
ATOM 644 O O . LYS A 1 80 ? 9.730 1.909 -2.456 1.00 98.19 80 LYS A O 1
ATOM 649 N N . GLU A 1 81 ? 9.673 3.481 -4.066 1.00 97.75 81 GLU A N 1
ATOM 650 C CA . GLU A 1 81 ? 8.687 4.350 -3.409 1.00 97.75 81 GLU A CA 1
ATOM 651 C C . GLU A 1 81 ? 7.373 3.599 -3.144 1.00 97.75 81 GLU A C 1
ATOM 653 O O . GLU A 1 81 ? 6.847 3.612 -2.033 1.00 97.75 81 GLU A O 1
ATOM 658 N N . THR A 1 82 ? 6.895 2.833 -4.129 1.00 97.69 82 THR A N 1
ATOM 659 C CA . THR A 1 82 ? 5.691 1.998 -3.977 1.00 97.69 82 THR A CA 1
ATOM 660 C C . THR A 1 82 ? 5.854 0.948 -2.871 1.00 97.69 82 THR A C 1
ATOM 662 O O . THR A 1 82 ? 4.918 0.683 -2.109 1.00 97.69 82 THR A O 1
ATOM 665 N N . ALA A 1 83 ? 7.036 0.335 -2.761 1.00 97.38 83 ALA A N 1
ATOM 666 C CA . ALA A 1 83 ? 7.324 -0.645 -1.718 1.00 97.38 83 ALA A CA 1
ATOM 667 C C . ALA A 1 83 ? 7.388 -0.004 -0.321 1.00 97.38 83 ALA A C 1
ATOM 669 O O . ALA A 1 83 ? 6.897 -0.593 0.643 1.00 97.38 83 ALA A O 1
ATOM 670 N N . GLU A 1 84 ? 7.953 1.200 -0.208 1.00 97.94 84 GLU A N 1
ATOM 671 C CA . GLU A 1 84 ? 7.989 1.972 1.039 1.00 97.94 84 GLU A CA 1
ATOM 672 C C . GLU A 1 84 ? 6.572 2.361 1.485 1.00 97.94 84 GLU A C 1
ATOM 674 O O . GLU A 1 84 ? 6.184 2.028 2.605 1.00 97.94 84 GLU A O 1
ATOM 679 N N . ALA A 1 85 ? 5.751 2.909 0.585 1.00 97.75 85 ALA A N 1
ATOM 680 C CA . ALA A 1 85 ? 4.351 3.232 0.869 1.00 97.75 85 ALA A CA 1
ATOM 681 C C . ALA A 1 85 ? 3.534 1.994 1.291 1.00 97.75 85 ALA A C 1
ATOM 683 O O . ALA A 1 85 ? 2.729 2.043 2.221 1.00 97.75 85 ALA A O 1
ATOM 684 N N . SER A 1 86 ? 3.774 0.845 0.651 1.00 96.94 86 SER A N 1
ATOM 685 C CA . SER A 1 86 ? 3.117 -0.418 1.020 1.00 96.94 86 SER A CA 1
ATOM 686 C C . SER A 1 86 ? 3.498 -0.881 2.429 1.00 96.94 86 SER A C 1
ATOM 688 O O . SER A 1 86 ? 2.668 -1.440 3.147 1.00 96.94 86 SER A O 1
ATOM 690 N N . LYS A 1 87 ? 4.750 -0.650 2.844 1.00 98.06 87 LYS A N 1
ATOM 691 C CA . LYS A 1 87 ? 5.223 -0.979 4.191 1.00 98.06 87 LYS A CA 1
ATOM 692 C C . LYS A 1 87 ? 4.571 -0.086 5.245 1.00 98.06 87 LYS A C 1
ATOM 694 O O . LYS A 1 87 ? 4.152 -0.605 6.276 1.00 98.06 87 LYS A O 1
ATOM 699 N N . GLU A 1 88 ? 4.470 1.215 4.988 1.00 97.94 88 GLU A N 1
ATOM 700 C CA . GLU A 1 88 ? 3.785 2.158 5.883 1.00 97.94 88 GLU A CA 1
ATOM 701 C C . GLU A 1 88 ? 2.306 1.792 6.049 1.00 97.94 88 GLU A C 1
ATOM 703 O O . GLU A 1 88 ? 1.804 1.720 7.169 1.00 97.94 88 GLU A O 1
ATOM 708 N N . LEU A 1 89 ? 1.627 1.450 4.950 1.00 97.75 89 LEU A N 1
ATOM 709 C CA . LEU A 1 89 ? 0.234 1.007 4.993 1.00 97.75 89 LEU A CA 1
ATOM 710 C C . LEU A 1 89 ? 0.061 -0.276 5.821 1.00 97.75 89 LEU A C 1
ATOM 712 O O . LEU A 1 89 ? -0.866 -0.384 6.621 1.00 97.75 89 LEU A O 1
ATOM 716 N N . ALA A 1 90 ? 0.963 -1.248 5.662 1.00 97.88 90 ALA A N 1
ATOM 717 C CA . ALA A 1 90 ? 0.933 -2.475 6.453 1.00 97.88 90 ALA A CA 1
ATOM 718 C C . ALA A 1 90 ? 1.151 -2.211 7.954 1.00 97.88 90 ALA A C 1
ATOM 720 O O . ALA A 1 90 ? 0.526 -2.869 8.784 1.00 97.88 90 ALA A O 1
ATOM 721 N N . GLN A 1 91 ? 2.008 -1.247 8.306 1.00 97.81 91 GLN A N 1
ATOM 722 C CA . GLN A 1 91 ? 2.202 -0.827 9.696 1.00 97.81 91 GLN A CA 1
ATOM 723 C C . GLN A 1 91 ? 0.935 -0.184 10.266 1.00 97.81 91 GLN A C 1
ATOM 725 O O . GLN A 1 91 ? 0.497 -0.587 11.341 1.00 97.81 91 GLN A O 1
ATOM 730 N N . ALA A 1 92 ? 0.301 0.724 9.519 1.00 97.81 92 ALA A N 1
ATOM 731 C CA . ALA A 1 92 ? -0.948 1.361 9.931 1.00 97.81 92 ALA A CA 1
ATOM 732 C C . ALA A 1 92 ? -2.072 0.338 10.179 1.00 97.81 92 ALA A C 1
ATOM 734 O O . ALA A 1 92 ? -2.761 0.414 11.194 1.00 97.81 92 ALA A O 1
ATOM 735 N N . TYR A 1 93 ? -2.213 -0.672 9.311 1.00 97.50 93 TYR A N 1
ATOM 736 C CA . TYR A 1 93 ? -3.173 -1.759 9.538 1.00 97.50 93 TYR A CA 1
ATOM 737 C C . TYR A 1 93 ? -2.855 -2.596 10.783 1.00 97.50 93 TYR A C 1
ATOM 739 O O . TYR A 1 93 ? -3.775 -3.048 11.463 1.00 97.50 93 TYR A O 1
ATOM 747 N N . GLY A 1 94 ? -1.572 -2.807 11.091 1.00 98.38 94 GLY A N 1
ATOM 748 C CA . GLY A 1 94 ? -1.158 -3.475 12.325 1.00 98.38 94 GLY A CA 1
ATOM 749 C C . GLY A 1 94 ? -1.580 -2.691 13.569 1.00 98.38 94 GLY A C 1
ATOM 750 O O . GLY A 1 94 ? -2.180 -3.257 14.479 1.00 98.38 94 GLY A O 1
ATOM 751 N N . GLU A 1 95 ? -1.339 -1.379 13.576 1.00 98.19 95 GLU A N 1
ATOM 752 C CA . GLU A 1 95 ? -1.743 -0.494 14.675 1.00 98.19 95 GLU A CA 1
ATOM 753 C C . GLU A 1 95 ? -3.269 -0.439 14.851 1.00 98.19 95 GLU A C 1
ATOM 755 O O . GLU A 1 95 ? -3.768 -0.474 15.979 1.00 98.19 95 GLU A O 1
ATOM 760 N N . GLU A 1 96 ? -4.023 -0.401 13.748 1.00 97.88 96 GLU A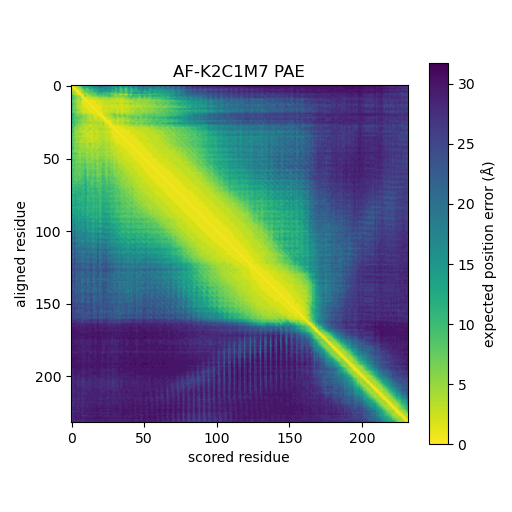 N 1
ATOM 761 C CA . GLU A 1 96 ? -5.488 -0.436 13.772 1.00 97.88 96 GLU A CA 1
ATOM 762 C C . GLU A 1 96 ? -6.017 -1.766 14.332 1.00 97.88 96 GLU A C 1
ATOM 764 O O . GLU A 1 96 ? -6.912 -1.771 15.181 1.00 97.88 96 GLU A O 1
ATOM 769 N N . ALA A 1 97 ? -5.437 -2.896 13.919 1.00 97.81 97 ALA A N 1
ATOM 770 C CA . ALA A 1 97 ? -5.803 -4.210 14.440 1.00 97.81 97 ALA A CA 1
ATOM 771 C C . ALA A 1 97 ? -5.532 -4.326 15.950 1.00 97.81 97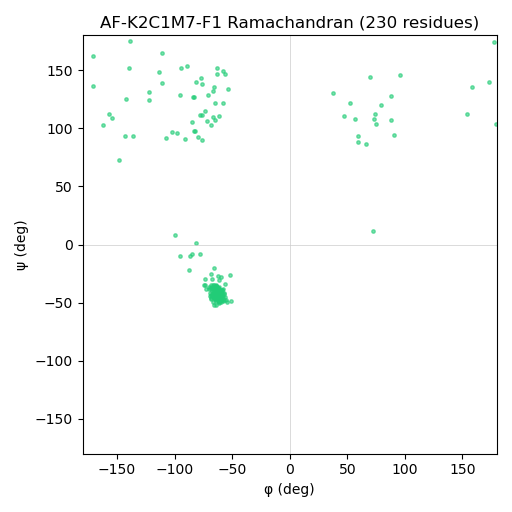 ALA A C 1
ATOM 773 O O . ALA A 1 97 ? -6.386 -4.816 16.694 1.00 97.81 97 ALA A O 1
ATOM 774 N N .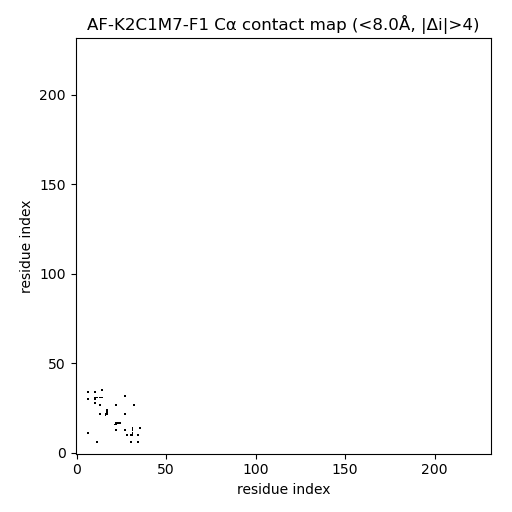 ASP A 1 98 ? -4.391 -3.817 16.422 1.00 98.06 98 ASP A N 1
ATOM 775 C CA . ASP A 1 98 ? -4.058 -3.781 17.849 1.00 98.06 98 ASP A CA 1
ATOM 776 C C . ASP A 1 98 ? -5.037 -2.898 18.642 1.00 98.06 98 ASP A C 1
ATOM 778 O O . ASP A 1 98 ? -5.452 -3.255 19.751 1.00 98.06 98 ASP A O 1
ATOM 782 N N . ALA A 1 99 ? -5.437 -1.750 18.086 1.00 97.81 99 ALA A N 1
ATOM 783 C CA . ALA A 1 99 ? -6.426 -0.867 18.700 1.00 97.81 99 ALA A CA 1
ATOM 784 C C . ALA A 1 99 ? -7.806 -1.537 18.805 1.00 97.81 99 ALA A C 1
ATOM 786 O O . ALA A 1 99 ? -8.441 -1.473 19.861 1.00 97.81 99 ALA A O 1
ATOM 787 N N . LEU A 1 100 ? -8.246 -2.233 17.752 1.00 97.44 100 LEU A N 1
ATOM 788 C CA . LEU A 1 100 ? -9.487 -3.012 17.760 1.00 97.44 100 LEU A CA 1
ATOM 789 C C . LEU A 1 100 ? -9.436 -4.166 18.768 1.00 97.44 100 LEU A C 1
ATOM 791 O O . LEU A 1 100 ? -10.424 -4.419 19.461 1.00 97.44 100 LEU A O 1
ATOM 795 N N . GLY A 1 101 ? -8.286 -4.831 18.902 1.00 98.38 101 GLY A N 1
ATOM 7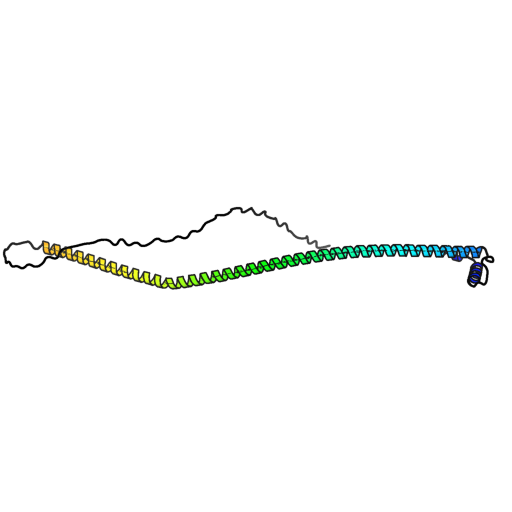96 C CA . GLY A 1 101 ? -8.070 -5.863 19.916 1.00 98.38 101 GLY A CA 1
ATOM 797 C C . GLY A 1 101 ? -8.262 -5.324 21.336 1.00 98.38 101 GLY A C 1
ATOM 798 O O . GLY A 1 101 ? -9.013 -5.902 22.121 1.00 98.38 101 GLY A O 1
ATOM 799 N N . LYS A 1 102 ? -7.661 -4.169 21.648 1.00 98.19 102 LYS A N 1
ATOM 800 C CA . LYS A 1 102 ? -7.827 -3.497 22.951 1.00 98.19 102 LYS A CA 1
ATOM 801 C C . LYS A 1 102 ? -9.267 -3.056 23.201 1.00 98.19 102 LYS A C 1
ATOM 803 O O . LYS A 1 102 ? -9.772 -3.228 24.305 1.00 98.19 102 LYS A O 1
ATOM 808 N N . LEU A 1 103 ? -9.936 -2.507 22.187 1.00 97.81 103 LEU A N 1
ATOM 809 C CA . LEU A 1 103 ? -11.336 -2.098 22.295 1.00 97.81 103 LEU A CA 1
ATOM 810 C C . LEU A 1 103 ? -12.248 -3.297 22.587 1.00 97.81 103 LEU A C 1
ATOM 812 O O . LEU A 1 103 ? -13.135 -3.210 23.429 1.00 97.81 103 LEU A O 1
ATOM 816 N N . THR A 1 104 ? -11.996 -4.428 21.928 1.00 97.88 104 THR A N 1
ATOM 817 C CA . THR A 1 104 ? -12.741 -5.673 22.157 1.00 97.88 104 THR A CA 1
ATOM 818 C C . THR A 1 104 ? -12.564 -6.160 23.595 1.00 97.88 104 THR A C 1
ATOM 820 O O . THR A 1 104 ? -13.551 -6.462 24.258 1.00 97.88 104 THR A O 1
ATOM 823 N N . GLN A 1 105 ? -11.331 -6.157 24.112 1.00 97.56 105 GLN A N 1
ATOM 824 C CA . GLN A 1 105 ? -11.055 -6.517 25.509 1.00 97.56 105 GLN A CA 1
ATOM 825 C C . GLN A 1 105 ? -11.771 -5.591 26.499 1.00 97.56 105 GLN A C 1
ATOM 827 O O . GLN A 1 105 ? -12.367 -6.073 27.458 1.00 97.56 105 GLN A O 1
ATOM 832 N N . ALA A 1 106 ? -11.777 -4.280 26.246 1.00 97.81 106 ALA A N 1
ATOM 833 C CA . ALA A 1 106 ? -12.488 -3.324 27.093 1.00 97.81 106 ALA A CA 1
ATOM 834 C C . ALA A 1 106 ? -14.001 -3.603 27.134 1.00 97.81 106 ALA A C 1
ATOM 836 O O . ALA A 1 106 ? -14.601 -3.568 28.205 1.00 97.81 106 ALA A O 1
ATOM 837 N N . TYR A 1 107 ? -14.612 -3.942 25.993 1.00 96.81 107 TYR A N 1
ATOM 838 C CA . TYR A 1 107 ? -16.024 -4.335 25.953 1.00 96.81 107 TYR A CA 1
ATOM 839 C C . TYR A 1 107 ? -16.300 -5.651 26.686 1.00 96.81 107 TYR A C 1
ATOM 841 O O . TYR A 1 107 ? -17.341 -5.779 27.327 1.00 96.81 107 TYR A O 1
ATOM 849 N N . GLU A 1 108 ? -15.394 -6.628 26.618 1.00 97.81 108 GLU A N 1
ATOM 850 C CA . GLU A 1 108 ? -15.526 -7.873 27.384 1.00 97.81 108 GLU A CA 1
ATOM 851 C C . GLU A 1 108 ? -15.450 -7.628 28.897 1.00 97.81 108 GLU A C 1
ATOM 853 O O . GLU A 1 108 ? -16.194 -8.245 29.659 1.00 97.81 108 GLU A O 1
ATOM 858 N N . GLU A 1 109 ? -14.570 -6.731 29.344 1.00 97.62 109 GLU A N 1
ATOM 859 C CA . GLU A 1 109 ? -14.491 -6.323 30.749 1.00 97.62 109 GLU A CA 1
ATOM 860 C C . GLU A 1 109 ? -15.749 -5.569 31.189 1.00 97.62 109 GLU A C 1
ATOM 862 O O . GLU A 1 109 ? -16.330 -5.899 32.223 1.00 97.62 109 GLU A O 1
ATOM 867 N N . GLU A 1 110 ? -16.222 -4.616 30.385 1.00 97.69 110 GLU A N 1
ATOM 868 C CA . GLU A 1 110 ? -17.452 -3.871 30.663 1.00 97.69 110 GLU A CA 1
ATOM 869 C C . GLU A 1 110 ? -18.668 -4.810 30.749 1.00 97.69 110 GLU A C 1
ATOM 871 O O . GLU A 1 110 ? -19.481 -4.704 31.669 1.00 97.69 110 GLU A O 1
ATOM 876 N N . ALA A 1 111 ? -18.767 -5.788 29.844 1.00 97.12 111 ALA A N 1
ATOM 877 C CA . ALA A 1 111 ? -19.832 -6.785 29.859 1.00 97.12 111 ALA A CA 1
ATOM 878 C C . ALA A 1 111 ? -19.834 -7.625 31.147 1.00 97.12 111 ALA A C 1
ATOM 880 O O . ALA A 1 111 ? -20.904 -7.871 31.705 1.00 97.12 111 ALA A O 1
ATOM 881 N N . LYS A 1 112 ? -18.656 -8.018 31.656 1.00 97.44 112 LYS A N 1
ATOM 882 C CA . LYS A 1 112 ? -18.540 -8.738 32.937 1.00 97.44 112 LYS A CA 1
ATOM 883 C C . LYS A 1 112 ? -19.026 -7.891 34.108 1.00 97.44 112 LYS A C 1
ATOM 885 O O . LYS A 1 112 ? -19.783 -8.386 34.933 1.00 97.44 112 LYS A O 1
ATOM 890 N N . VAL A 1 113 ? -18.653 -6.611 34.149 1.00 97.69 113 VAL A N 1
ATOM 891 C CA . VAL A 1 113 ? -19.118 -5.683 35.195 1.00 97.69 113 VAL A CA 1
ATOM 892 C C . VAL A 1 113 ? -20.641 -5.535 35.158 1.00 97.69 113 VAL A C 1
ATOM 894 O O . VAL A 1 113 ? -21.293 -5.562 36.203 1.00 97.69 113 VAL A O 1
ATOM 897 N N . TYR A 1 114 ? -21.238 -5.424 33.967 1.00 96.25 114 TYR A N 1
ATOM 898 C CA . TYR A 1 114 ? -22.696 -5.406 33.841 1.00 96.25 114 TYR A CA 1
ATOM 899 C C . TYR A 1 114 ? -23.339 -6.706 34.325 1.00 96.25 114 TYR A C 1
ATOM 901 O O . TYR A 1 114 ? -24.374 -6.655 34.989 1.00 96.25 114 TYR A O 1
ATOM 909 N N . GLU A 1 115 ? -22.748 -7.858 34.013 1.00 97.56 115 GLU A N 1
ATOM 910 C CA . GLU A 1 115 ? -23.252 -9.152 34.468 1.00 97.56 115 GLU A CA 1
ATOM 911 C C . GLU A 1 115 ? -23.212 -9.265 36.000 1.00 97.56 115 GLU A C 1
ATOM 913 O O . GLU A 1 115 ? -24.216 -9.639 36.609 1.00 97.56 115 GLU A O 1
ATOM 918 N N . GLU A 1 116 ? -22.107 -8.861 36.632 1.00 97.44 116 GLU A N 1
ATOM 919 C CA . GLU A 1 116 ? -21.972 -8.808 38.093 1.00 97.44 116 GLU A CA 1
ATOM 920 C C . GLU A 1 116 ? -23.017 -7.876 38.724 1.00 97.44 116 GLU A C 1
ATOM 922 O O . GLU A 1 116 ? -23.738 -8.278 39.639 1.00 97.44 116 GLU A O 1
ATOM 927 N N . MET A 1 117 ? -23.191 -6.666 38.183 1.00 96.94 117 MET A N 1
ATOM 928 C CA . MET A 1 117 ? -24.191 -5.709 38.669 1.00 96.94 117 MET A CA 1
ATOM 929 C C . MET A 1 117 ? -25.623 -6.259 38.562 1.00 96.94 117 MET A C 1
ATOM 931 O O . MET A 1 117 ? -26.442 -6.067 39.465 1.00 96.94 117 MET A O 1
ATOM 935 N N . VAL A 1 118 ? -25.949 -6.952 37.467 1.00 97.38 118 VAL A N 1
ATOM 936 C CA . VAL A 1 118 ? -27.259 -7.597 37.293 1.00 97.38 118 VAL A CA 1
ATOM 937 C C . VAL A 1 118 ? -27.456 -8.708 38.325 1.00 97.38 118 VAL A C 1
ATOM 939 O O . VAL A 1 118 ? -28.534 -8.802 38.917 1.00 97.38 118 VAL A O 1
ATOM 942 N N . GLN A 1 119 ? -26.429 -9.519 38.589 1.00 96.69 119 GLN A N 1
ATOM 943 C CA . GLN A 1 119 ? -26.493 -10.561 39.615 1.00 96.69 119 GLN A CA 1
ATOM 944 C C . GLN A 1 119 ? -26.708 -9.972 41.016 1.00 96.69 119 GLN A C 1
ATOM 946 O O . GLN A 1 119 ? -27.551 -10.476 41.761 1.00 96.69 119 GLN A O 1
ATOM 951 N N . GLU A 1 120 ? -26.007 -8.893 41.374 1.00 96.44 120 GLU A N 1
ATOM 952 C CA . GLU A 1 120 ? -26.203 -8.201 42.654 1.00 96.44 120 GLU A CA 1
ATOM 953 C C . GLU A 1 120 ? -27.623 -7.635 42.791 1.00 96.44 120 GLU A C 1
ATOM 955 O O . GLU A 1 120 ? -28.273 -7.813 43.826 1.00 96.44 120 GLU A O 1
ATOM 960 N N . LEU A 1 121 ? -28.153 -7.010 41.735 1.00 95.88 121 LEU A N 1
ATOM 961 C CA . LEU A 1 121 ? -29.528 -6.506 41.723 1.00 95.88 121 LEU A CA 1
ATOM 962 C C . LEU A 1 121 ? -30.555 -7.625 41.931 1.00 95.88 121 LEU A C 1
ATOM 964 O O . LEU A 1 121 ? -31.504 -7.453 42.706 1.00 95.88 121 LEU A O 1
ATOM 968 N N . GLU A 1 122 ? -30.364 -8.781 41.291 1.00 96.25 122 GLU A N 1
A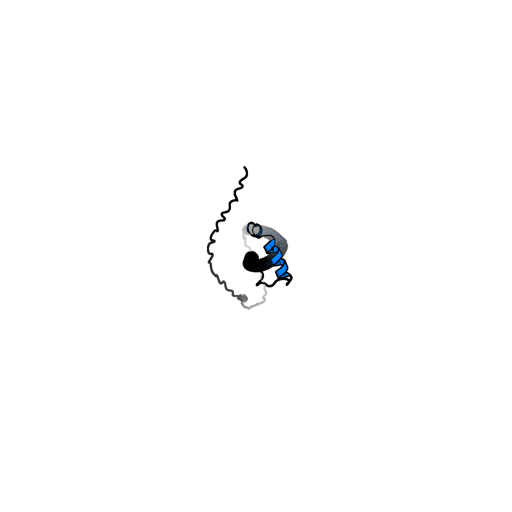TOM 969 C CA . GLU A 1 122 ? -31.270 -9.921 41.456 1.00 96.25 122 GLU A CA 1
ATOM 970 C C . GLU A 1 122 ? -31.198 -10.503 42.883 1.00 96.25 122 GLU A C 1
ATOM 972 O O . GLU A 1 122 ? -32.217 -10.956 43.406 1.00 96.25 122 GLU A O 1
ATOM 977 N N . GLN A 1 123 ? -30.046 -10.410 43.563 1.00 95.44 123 GLN A N 1
ATOM 978 C CA . GLN A 1 123 ? -29.901 -10.787 44.978 1.00 95.44 123 GLN A CA 1
ATOM 979 C C . GLN A 1 123 ? -30.544 -9.784 45.950 1.00 95.44 123 GLN A C 1
ATOM 981 O O . GLN A 1 123 ? -31.085 -10.184 46.984 1.00 95.44 123 GLN A O 1
ATOM 986 N N . VAL A 1 124 ? -30.514 -8.481 45.650 1.00 96.56 124 VAL A N 1
ATOM 987 C CA . VAL A 1 124 ? -31.096 -7.435 46.517 1.00 96.56 124 VAL A CA 1
ATOM 988 C C . VAL A 1 124 ? -32.626 -7.425 46.455 1.00 96.56 124 VAL A C 1
ATOM 990 O O . VAL A 1 124 ? -33.297 -7.190 47.464 1.00 96.56 124 VAL A O 1
ATOM 993 N N . LYS A 1 125 ? -33.200 -7.722 45.290 1.00 96.19 125 LYS A N 1
ATOM 994 C CA . LYS A 1 125 ? -34.647 -7.725 45.035 1.00 96.19 125 LYS A CA 1
ATOM 995 C C . LYS A 1 125 ? -35.495 -8.530 46.043 1.00 96.19 125 LYS A C 1
ATOM 997 O O . LYS A 1 125 ? -36.465 -7.959 46.547 1.00 96.19 125 LYS A O 1
ATOM 1002 N N . PRO A 1 126 ? -35.181 -9.794 46.401 1.00 95.75 126 PRO A N 1
ATOM 1003 C CA . PRO A 1 126 ? -35.953 -10.532 47.406 1.00 95.75 126 PRO A CA 1
ATOM 1004 C C . PRO A 1 126 ? -35.832 -9.928 48.812 1.00 95.75 126 PRO A C 1
ATOM 1006 O O . PRO A 1 126 ? -36.812 -9.920 49.558 1.00 95.75 126 PRO A O 1
ATOM 1009 N N . ASN A 1 127 ? -34.670 -9.374 49.174 1.00 95.75 127 ASN A N 1
ATOM 1010 C CA . ASN A 1 127 ? -34.491 -8.704 50.465 1.00 95.75 127 ASN A CA 1
ATOM 1011 C C . ASN A 1 127 ? -35.378 -7.460 50.564 1.00 95.75 127 ASN A C 1
ATOM 1013 O O . ASN A 1 127 ? -36.024 -7.249 51.588 1.00 95.75 127 ASN A O 1
ATOM 1017 N N . LEU A 1 128 ? -35.467 -6.678 49.483 1.00 95.12 128 LEU A N 1
ATOM 1018 C CA . LEU A 1 128 ? -36.354 -5.519 49.412 1.00 95.12 128 LEU A CA 1
ATOM 1019 C C . LEU A 1 128 ? -37.829 -5.928 49.570 1.00 95.12 128 LEU A C 1
ATOM 1021 O O . LEU A 1 128 ? -38.558 -5.310 50.343 1.00 95.12 128 LEU A O 1
ATOM 1025 N N . GLN A 1 129 ? -38.254 -7.004 48.894 1.00 96.12 129 GLN A N 1
ATOM 1026 C CA . GLN A 1 129 ? -39.612 -7.546 49.036 1.00 96.12 129 GLN A CA 1
ATOM 1027 C C . GLN A 1 129 ? -39.913 -7.968 50.476 1.00 96.12 129 GLN A C 1
ATOM 1029 O O . GLN A 1 129 ? -40.989 -7.666 50.988 1.00 96.12 129 GLN A O 1
ATOM 1034 N N . LYS A 1 130 ? -38.960 -8.623 51.144 1.00 96.69 130 LYS A N 1
ATOM 1035 C CA . LYS A 1 130 ? -39.110 -9.039 52.539 1.00 96.69 130 LYS A CA 1
ATOM 1036 C C . LYS A 1 130 ? -39.217 -7.844 53.487 1.00 96.69 130 LYS A C 1
ATOM 1038 O O . LYS A 1 130 ? -40.126 -7.806 54.304 1.00 96.69 130 LYS A O 1
ATOM 1043 N N . VAL A 1 131 ? -38.349 -6.841 53.340 1.00 96.62 131 VAL A N 1
ATOM 1044 C CA . VAL A 1 131 ? -38.416 -5.605 54.141 1.00 96.62 131 VAL A CA 1
ATOM 1045 C C . VAL A 1 131 ? -39.765 -4.908 53.964 1.00 96.62 131 VAL A C 1
ATOM 1047 O O . VAL A 1 131 ? -40.330 -4.397 54.929 1.00 96.62 131 VAL A O 1
ATOM 1050 N N . GLN A 1 132 ? -40.307 -4.909 52.746 1.00 96.12 132 GLN A N 1
ATOM 1051 C CA . GLN A 1 132 ? -41.615 -4.325 52.481 1.00 96.12 132 GLN A CA 1
ATOM 1052 C C . GLN A 1 132 ? -42.750 -5.109 53.158 1.00 96.12 132 GLN A C 1
ATOM 1054 O O . GLN A 1 132 ? -43.608 -4.496 53.789 1.00 96.12 132 GLN A O 1
ATOM 1059 N N . GLN A 1 133 ? -42.709 -6.445 53.118 1.00 97.25 133 GLN A N 1
ATOM 1060 C CA . GLN A 1 133 ? -43.652 -7.299 53.853 1.00 97.25 133 GLN A CA 1
ATOM 1061 C C . GLN A 1 133 ? -43.581 -7.069 55.369 1.00 97.25 133 GLN A C 1
ATOM 1063 O O . GLN A 1 133 ? -44.615 -6.878 56.009 1.00 97.25 133 GLN A O 1
ATOM 1068 N N . ASP A 1 134 ? -42.371 -7.031 55.933 1.00 97.38 134 ASP A N 1
ATOM 1069 C CA . ASP A 1 134 ? -42.148 -6.795 57.364 1.00 97.38 134 ASP A CA 1
ATOM 1070 C C . ASP A 1 134 ? -42.672 -5.406 57.780 1.00 97.38 134 ASP A C 1
ATOM 1072 O O . ASP A 1 134 ? -43.295 -5.251 58.834 1.00 97.38 134 ASP A O 1
ATOM 1076 N N . SER A 1 135 ? -42.467 -4.390 56.933 1.00 96.81 135 SER A N 1
ATOM 1077 C CA . SER A 1 135 ? -42.992 -3.036 57.135 1.00 96.81 135 SER A CA 1
ATOM 1078 C C . SER A 1 135 ? -44.524 -3.009 57.149 1.00 96.81 135 SER A C 1
ATOM 1080 O O . SER A 1 135 ? -45.119 -2.412 58.050 1.00 96.81 135 SER A O 1
ATOM 1082 N N . ASP A 1 136 ? -45.175 -3.669 56.189 1.00 97.38 136 ASP A N 1
ATOM 1083 C CA . ASP A 1 136 ? -46.639 -3.744 56.119 1.00 97.38 136 ASP A CA 1
ATOM 1084 C C . ASP A 1 136 ? -47.225 -4.455 57.351 1.00 97.38 136 ASP A C 1
ATOM 1086 O O . ASP A 1 136 ? -48.213 -3.992 57.934 1.00 97.38 136 ASP A O 1
ATOM 1090 N N . GLU A 1 137 ? -46.586 -5.534 57.814 1.00 97.44 137 GLU A N 1
ATOM 1091 C CA . GLU A 1 137 ? -46.988 -6.232 59.038 1.00 97.44 137 GLU A CA 1
ATOM 1092 C C . GLU A 1 137 ? -46.847 -5.332 60.277 1.00 97.44 137 GLU A C 1
ATOM 1094 O O . GLU A 1 137 ? -47.747 -5.273 61.126 1.00 97.44 137 GLU A O 1
ATOM 1099 N N . LEU A 1 138 ? -45.744 -4.584 60.375 1.00 97.56 138 LEU A N 1
ATOM 1100 C CA . LEU A 1 138 ? -45.515 -3.645 61.469 1.00 97.56 138 LEU A CA 1
ATOM 1101 C C . LEU A 1 138 ? -46.608 -2.568 61.521 1.00 97.56 138 LEU A C 1
ATOM 1103 O O . LEU A 1 138 ? -47.116 -2.260 62.601 1.00 97.56 138 LEU A O 1
ATOM 1107 N N . VAL A 1 139 ? -47.023 -2.037 60.366 1.00 97.81 139 VAL A N 1
ATOM 1108 C CA . VAL A 1 139 ? -48.115 -1.054 60.265 1.00 97.81 139 VAL A CA 1
ATOM 1109 C C . VAL A 1 139 ? -49.428 -1.627 60.803 1.00 97.81 139 VAL A C 1
ATOM 1111 O O . VAL A 1 139 ? -50.130 -0.948 61.558 1.00 97.81 139 VAL A O 1
ATOM 1114 N N . VAL A 1 140 ? -49.757 -2.879 60.468 1.00 97.75 140 VAL A N 1
ATOM 1115 C CA . VAL A 1 140 ? -50.957 -3.554 60.992 1.00 97.75 140 VAL A CA 1
ATOM 1116 C C . VAL A 1 140 ? -50.885 -3.691 62.516 1.00 97.75 140 VAL A C 1
ATOM 1118 O O . VAL A 1 140 ? -51.854 -3.363 63.207 1.00 97.75 140 VAL A O 1
ATOM 1121 N N . ARG A 1 141 ? -49.734 -4.103 63.061 1.00 97.44 141 ARG A N 1
ATOM 1122 C CA . ARG A 1 141 ? -49.528 -4.233 64.515 1.00 97.44 141 ARG A CA 1
ATOM 1123 C C . ARG A 1 141 ? -49.644 -2.890 65.239 1.00 97.44 141 ARG A C 1
ATOM 1125 O O . ARG A 1 141 ? -50.280 -2.820 66.289 1.00 97.44 141 ARG A O 1
ATOM 1132 N N . VAL A 1 142 ? -49.084 -1.818 64.676 1.00 97.81 142 VAL A N 1
ATOM 1133 C CA . VAL A 1 142 ? -49.191 -0.462 65.239 1.00 97.81 142 VAL A CA 1
ATOM 1134 C C . VAL A 1 142 ? -50.647 0.002 65.280 1.00 97.81 142 VAL A C 1
ATOM 1136 O O . VAL A 1 142 ? -51.079 0.507 66.315 1.00 97.81 142 VAL A O 1
ATOM 1139 N N . ARG A 1 143 ? -51.432 -0.224 64.217 1.00 97.12 143 ARG A N 1
ATOM 1140 C CA . ARG A 1 143 ? -52.873 0.097 64.223 1.00 97.12 143 ARG A CA 1
ATOM 1141 C C . ARG A 1 143 ? -53.631 -0.682 65.294 1.00 97.12 143 ARG A C 1
ATOM 1143 O O . ARG A 1 143 ? -54.442 -0.099 66.005 1.00 97.12 143 ARG A O 1
ATOM 1150 N N . ALA A 1 144 ? -53.346 -1.975 65.446 1.00 96.75 144 ALA A N 1
ATOM 1151 C CA . ALA A 1 144 ? -53.976 -2.795 66.479 1.00 96.75 144 ALA A CA 1
ATOM 1152 C C . ALA A 1 144 ? -53.660 -2.279 67.895 1.00 96.75 144 ALA A C 1
ATOM 1154 O O . ALA A 1 144 ? -54.556 -2.182 68.734 1.00 96.75 144 ALA A O 1
ATOM 1155 N N . LEU A 1 145 ? -52.404 -1.894 68.151 1.00 97.25 145 LEU A N 1
ATOM 1156 C CA . LEU A 1 145 ? -52.001 -1.282 69.419 1.00 97.25 145 LEU A CA 1
ATOM 1157 C C . LEU A 1 145 ? -52.679 0.072 69.648 1.00 97.25 145 LEU A C 1
ATOM 1159 O O . LEU A 1 145 ? -53.135 0.327 70.759 1.00 97.25 145 LEU A O 1
ATOM 1163 N N . GLN A 1 146 ? -52.790 0.919 68.620 1.00 96.75 146 GLN A N 1
ATOM 1164 C CA . GLN A 1 146 ? -53.518 2.189 68.716 1.00 96.75 146 GLN A CA 1
ATOM 1165 C C . GLN A 1 146 ? -54.977 1.966 69.125 1.00 96.75 146 GLN A C 1
ATOM 1167 O O . GLN A 1 146 ? -55.427 2.570 70.095 1.00 96.75 146 GLN A O 1
ATOM 1172 N N . SER A 1 147 ? -55.683 1.035 68.477 1.00 96.62 147 SER A N 1
ATOM 1173 C CA . SER A 1 147 ? -57.060 0.693 68.856 1.00 96.62 147 SER A CA 1
ATOM 1174 C C . SER A 1 147 ? -57.162 0.144 70.283 1.00 96.62 147 SER A C 1
ATOM 1176 O O . SER A 1 147 ? -58.084 0.503 71.010 1.00 96.62 147 SER A O 1
ATOM 1178 N N . ALA A 1 148 ? -56.212 -0.686 70.725 1.00 96.50 148 ALA A N 1
ATOM 1179 C CA . ALA A 1 148 ? -56.186 -1.185 72.102 1.00 96.50 148 ALA A CA 1
ATOM 1180 C C . ALA A 1 148 ? -55.971 -0.053 73.125 1.00 96.50 148 ALA A C 1
ATOM 1182 O O . ALA A 1 148 ? -56.602 -0.035 74.181 1.00 96.50 148 ALA A O 1
ATOM 1183 N N . VAL A 1 149 ? -55.110 0.919 72.808 1.00 96.81 149 VAL A N 1
ATOM 1184 C CA . VAL A 1 149 ? -54.884 2.106 73.646 1.00 96.81 149 VAL A CA 1
ATOM 1185 C C . VAL A 1 149 ? -56.132 2.987 73.706 1.00 96.81 149 VAL A C 1
ATOM 1187 O O . VAL A 1 149 ? -56.494 3.447 74.790 1.00 96.81 149 VAL A O 1
ATOM 1190 N N . GLU A 1 150 ? -56.818 3.201 72.584 1.00 96.19 150 GLU A N 1
ATOM 1191 C CA . GLU A 1 150 ? -58.091 3.933 72.538 1.00 96.19 150 GLU A CA 1
ATOM 1192 C C . GLU A 1 150 ? -59.160 3.246 73.398 1.00 96.19 150 GLU A C 1
ATOM 1194 O O . GLU A 1 150 ? -59.787 3.902 74.231 1.00 96.19 150 GLU A O 1
ATOM 1199 N N . GLN A 1 151 ? -59.300 1.921 73.279 1.00 95.50 151 GLN A N 1
ATOM 1200 C CA . GLN A 1 151 ? -60.219 1.122 74.097 1.00 95.50 151 GLN A CA 1
ATOM 1201 C C . GLN A 1 151 ? -59.909 1.236 75.594 1.00 95.50 151 GLN A C 1
ATOM 1203 O O . GLN A 1 151 ? -60.801 1.534 76.387 1.00 95.50 151 GLN A O 1
ATOM 1208 N N . LEU A 1 152 ? -58.645 1.062 75.994 1.00 95.62 152 LEU A N 1
ATOM 1209 C CA . LEU A 1 152 ? -58.223 1.199 77.393 1.00 95.62 152 LEU A CA 1
ATOM 1210 C C . LEU A 1 152 ? -58.460 2.616 77.929 1.00 95.62 152 LEU A C 1
ATOM 1212 O O . LEU A 1 152 ? -58.849 2.790 79.085 1.00 95.62 152 LEU A O 1
ATOM 1216 N N . THR A 1 153 ? -58.248 3.634 77.095 1.00 94.69 153 THR A N 1
ATOM 1217 C CA . THR A 1 153 ? -58.502 5.035 77.452 1.00 94.69 153 THR A CA 1
ATOM 1218 C C . THR A 1 153 ? -59.993 5.280 77.669 1.00 94.69 153 THR A C 1
ATOM 1220 O O . THR A 1 153 ? -60.380 5.906 78.658 1.00 94.69 153 THR A O 1
ATOM 1223 N N . GLN A 1 154 ? -60.839 4.748 76.786 1.00 94.06 154 GLN A N 1
ATOM 1224 C CA . GLN A 1 154 ? -62.288 4.823 76.923 1.00 94.06 154 GLN A CA 1
ATOM 1225 C C . GLN A 1 154 ? -62.763 4.106 78.194 1.00 94.06 154 GLN A C 1
ATOM 1227 O O . GLN A 1 154 ? -63.465 4.714 79.001 1.00 94.06 154 GLN A O 1
ATOM 1232 N N . GLU A 1 155 ? -62.313 2.871 78.440 1.00 92.62 155 GLU A N 1
ATOM 1233 C CA . GLU A 1 155 ? -62.636 2.139 79.670 1.00 92.62 155 GLU A CA 1
ATOM 1234 C C . GLU A 1 155 ? -62.218 2.905 80.930 1.00 92.62 155 GLU A C 1
ATOM 1236 O O . GLU A 1 155 ? -62.964 2.945 81.912 1.00 92.62 155 GLU A O 1
ATOM 1241 N N . MET A 1 156 ? -61.030 3.515 80.926 1.00 91.25 156 MET A N 1
ATOM 1242 C CA . MET A 1 156 ? -60.535 4.312 82.048 1.00 91.25 156 MET A CA 1
ATOM 1243 C C . MET A 1 156 ? -61.436 5.523 82.319 1.00 91.25 156 MET A C 1
ATOM 1245 O O . MET A 1 156 ? -61.766 5.795 83.477 1.00 91.25 156 MET A O 1
ATOM 1249 N N . ASN A 1 157 ? -61.860 6.229 81.268 1.00 91.69 157 ASN A N 1
ATOM 1250 C CA . ASN A 1 157 ? -62.780 7.358 81.387 1.00 91.69 157 ASN A CA 1
ATOM 1251 C C . ASN A 1 157 ? -64.140 6.907 81.934 1.00 91.69 157 ASN A C 1
ATOM 1253 O O . ASN A 1 157 ? -64.635 7.491 82.897 1.00 91.69 157 ASN A O 1
ATOM 1257 N N . GLU A 1 158 ? -64.693 5.807 81.422 1.00 89.75 158 GLU A N 1
ATOM 1258 C CA . G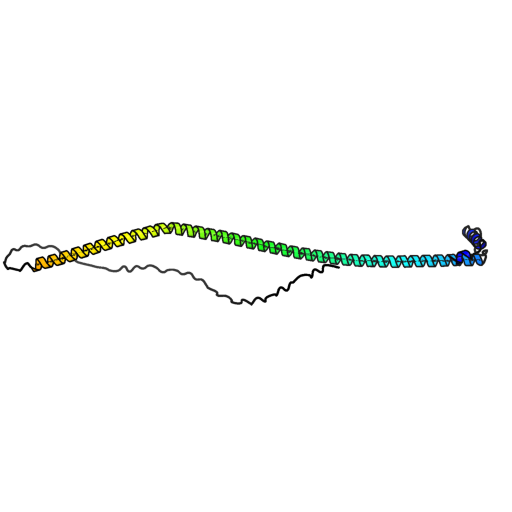LU A 1 158 ? -65.937 5.241 81.949 1.00 89.75 158 GLU A CA 1
ATOM 1259 C C . GLU A 1 158 ? -65.804 4.793 83.415 1.00 89.75 158 GLU A C 1
ATOM 1261 O O . GLU A 1 158 ? -66.738 4.946 84.203 1.00 89.75 158 GLU A O 1
ATOM 1266 N N . ARG A 1 159 ? -64.659 4.227 83.827 1.00 85.62 159 ARG A N 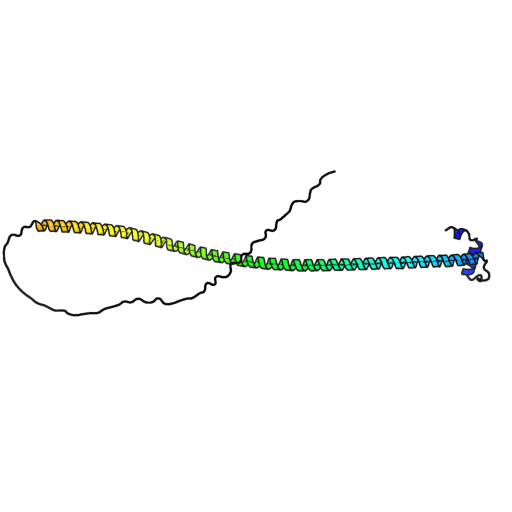1
ATOM 1267 C CA . ARG A 1 159 ? -64.400 3.880 85.239 1.00 85.62 159 ARG A CA 1
ATOM 1268 C C . ARG A 1 159 ? -64.375 5.124 86.123 1.00 85.62 159 ARG A C 1
ATOM 1270 O O . ARG A 1 159 ? -65.036 5.114 87.159 1.00 85.62 159 ARG A O 1
ATOM 1277 N N . LYS A 1 160 ? -63.705 6.201 85.700 1.00 84.44 160 LYS A N 1
ATOM 1278 C CA . LYS A 1 160 ? -63.728 7.489 86.415 1.00 84.44 160 LYS A CA 1
ATOM 1279 C C . LYS A 1 160 ? -65.144 8.044 86.554 1.00 84.44 160 LYS A C 1
ATOM 1281 O O . LYS A 1 160 ? -65.503 8.517 87.629 1.00 84.44 160 LYS A O 1
ATOM 1286 N N . GLU A 1 161 ? -65.969 7.954 85.513 1.00 79.75 161 GLU A N 1
ATOM 1287 C CA . GLU A 1 161 ? -67.375 8.370 85.592 1.00 79.75 161 GLU A CA 1
ATOM 1288 C C . GLU A 1 161 ? -68.195 7.502 86.561 1.00 79.75 161 GLU A C 1
ATOM 1290 O O . GLU A 1 161 ? -69.012 8.027 87.323 1.00 79.75 161 GLU A O 1
ATOM 1295 N N . ARG A 1 162 ? -67.964 6.180 86.586 1.00 76.94 162 ARG A N 1
ATOM 1296 C CA . ARG A 1 162 ? -68.600 5.262 87.551 1.00 76.94 162 ARG A CA 1
ATOM 1297 C C . ARG A 1 162 ? -68.169 5.555 88.992 1.00 76.94 162 ARG A C 1
ATOM 1299 O O . ARG A 1 162 ? -69.004 5.509 89.894 1.00 76.94 162 ARG A O 1
ATOM 1306 N N . GLU A 1 163 ? -66.897 5.873 89.215 1.00 68.62 163 GLU A N 1
ATOM 1307 C CA . GLU A 1 163 ? -66.353 6.213 90.536 1.00 68.62 163 GLU A CA 1
ATOM 1308 C C . GLU A 1 163 ? -66.808 7.596 91.021 1.00 68.62 163 GLU A C 1
ATOM 1310 O O . GLU A 1 163 ? -67.173 7.737 92.185 1.00 68.62 163 GLU A O 1
ATOM 1315 N N . GLY A 1 164 ? -66.906 8.593 90.136 1.00 61.41 164 GLY A N 1
ATOM 1316 C CA . GLY A 1 164 ? -67.409 9.931 90.470 1.00 61.41 164 GLY A CA 1
ATOM 1317 C C . GLY A 1 164 ? -68.890 9.974 90.878 1.00 61.41 164 GLY A C 1
ATOM 1318 O O . GLY A 1 164 ? -69.312 10.904 91.563 1.00 61.41 164 GLY A O 1
ATOM 1319 N N . ARG A 1 165 ? -69.687 8.958 90.514 1.00 54.97 165 ARG A N 1
ATOM 1320 C CA . ARG A 1 165 ? -71.091 8.805 90.952 1.00 54.97 165 ARG A CA 1
ATOM 1321 C C . ARG A 1 165 ? -71.246 8.116 92.313 1.00 54.97 165 ARG A C 1
ATOM 1323 O O . ARG A 1 165 ? -72.353 8.095 92.850 1.00 54.97 165 ARG A O 1
ATOM 1330 N N . LYS A 1 166 ? -70.172 7.581 92.906 1.00 51.53 166 LYS A N 1
ATOM 1331 C CA . LYS A 1 166 ? -70.171 7.142 94.309 1.00 51.53 166 LYS A CA 1
ATOM 1332 C C . LYS A 1 166 ? -69.988 8.370 95.201 1.00 51.53 166 LYS A C 1
ATOM 1334 O O . LYS A 1 166 ? -68.873 8.792 95.485 1.00 51.53 166 LYS A O 1
ATOM 1339 N N . SER A 1 167 ? -71.099 8.956 95.642 1.00 44.59 167 SER A N 1
ATOM 1340 C CA . SER A 1 167 ? -71.095 10.005 96.664 1.00 44.59 167 SER A CA 1
ATOM 1341 C C . SER A 1 167 ? -70.333 9.531 97.916 1.00 44.59 167 SER A C 1
ATOM 1343 O O . SER A 1 167 ? -70.592 8.418 98.385 1.00 44.59 167 SER A O 1
ATOM 1345 N N . PRO A 1 168 ? -69.433 10.343 98.502 1.00 47.81 168 PRO A N 1
ATOM 1346 C CA . PRO A 1 168 ? -68.826 10.008 99.776 1.00 47.81 168 PRO A CA 1
ATOM 1347 C C . PRO A 1 168 ? -69.871 10.214 100.874 1.00 47.81 168 PRO A C 1
ATOM 1349 O O . PRO A 1 168 ? -70.315 11.335 101.115 1.00 47.81 168 PRO A O 1
ATOM 1352 N N . SER A 1 169 ? -70.272 9.131 101.541 1.00 41.28 169 SER A N 1
ATOM 1353 C CA . SER A 1 169 ? -70.982 9.204 102.820 1.00 41.28 169 SER A CA 1
ATOM 1354 C C . SER A 1 169 ? -70.079 8.683 103.945 1.00 41.28 169 SER A C 1
ATOM 1356 O O . SER A 1 169 ? -69.347 7.714 103.730 1.00 41.28 169 SER A O 1
ATOM 1358 N N . PRO A 1 170 ? -70.068 9.335 105.122 1.00 54.84 170 PRO A N 1
ATOM 1359 C CA . PRO A 1 170 ? -68.961 9.255 106.063 1.00 54.84 170 PRO A CA 1
ATOM 1360 C C . PRO A 1 170 ? -69.209 8.197 107.142 1.00 54.84 170 PRO A C 1
ATOM 1362 O O . PRO A 1 170 ? -70.216 8.264 107.845 1.00 54.84 170 PRO A O 1
ATOM 1365 N N . ARG A 1 171 ? -68.261 7.276 107.367 1.00 38.56 171 ARG A N 1
ATOM 1366 C CA . ARG A 1 171 ? -68.085 6.679 108.703 1.00 38.56 171 ARG A CA 1
ATOM 1367 C C . ARG A 1 171 ? -66.731 5.992 108.906 1.00 38.56 171 ARG A C 1
ATOM 1369 O O . ARG A 1 171 ? -66.487 4.899 108.421 1.00 38.56 171 ARG A O 1
ATOM 1376 N N . ALA A 1 172 ? -65.886 6.724 109.627 1.00 39.28 172 ALA A N 1
ATOM 1377 C CA . ALA A 1 172 ? -65.111 6.348 110.810 1.00 39.28 172 ALA A CA 1
ATOM 1378 C C . ALA A 1 172 ? -64.485 4.944 110.960 1.00 39.28 172 ALA A C 1
ATOM 1380 O O . ALA A 1 172 ? -65.194 3.948 111.033 1.00 39.28 172 ALA A O 1
ATOM 1381 N N . ALA A 1 173 ? -63.186 5.017 111.301 1.00 38.88 173 ALA A N 1
ATOM 1382 C CA . ALA A 1 173 ? -62.440 4.221 112.288 1.00 38.88 173 ALA A CA 1
ATOM 1383 C C . ALA A 1 173 ? -62.194 2.744 111.951 1.00 38.88 173 ALA A C 1
ATOM 1385 O O . ALA A 1 173 ? -63.059 2.050 111.451 1.00 38.88 173 ALA A O 1
ATOM 1386 N N . ALA A 1 174 ? -61.075 2.122 112.280 1.00 41.31 174 ALA A N 1
ATOM 1387 C CA . ALA A 1 174 ? -59.736 2.469 112.742 1.00 41.31 174 ALA A CA 1
ATOM 1388 C C . ALA A 1 174 ? -58.977 1.124 112.666 1.00 41.31 174 ALA A C 1
ATOM 1390 O O . ALA A 1 174 ? -59.613 0.078 112.588 1.00 41.31 174 ALA A O 1
ATOM 1391 N N . HIS A 1 175 ? -57.647 1.139 112.673 1.00 41.06 175 HIS A N 1
ATOM 1392 C CA . HIS A 1 175 ? -56.773 0.296 113.502 1.00 41.06 175 HIS A CA 1
ATOM 1393 C C . HIS A 1 175 ? -55.381 0.197 112.874 1.00 41.06 175 HIS A C 1
ATOM 1395 O O . HIS A 1 175 ? -55.188 0.088 111.668 1.00 41.06 175 HIS A O 1
ATOM 1401 N N . SER A 1 176 ? -54.432 0.339 113.785 1.00 38.06 176 SER A N 1
ATOM 1402 C CA . SER A 1 176 ? -53.005 0.568 113.646 1.00 38.06 176 SER A CA 1
ATOM 1403 C C . SER A 1 176 ? -52.232 -0.749 113.691 1.00 38.06 176 SER A C 1
ATOM 1405 O O . SER A 1 176 ? -52.688 -1.661 114.379 1.00 38.06 176 SER A O 1
ATOM 1407 N N . SER A 1 177 ? -51.068 -0.810 113.029 1.00 40.34 177 SER A N 1
ATOM 1408 C CA . SER A 1 177 ? -49.773 -1.401 113.469 1.00 40.34 177 SER A CA 1
ATOM 1409 C C . SER A 1 177 ? -48.948 -1.837 112.238 1.00 40.34 177 SER A C 1
ATOM 1411 O O . SER A 1 177 ? -49.427 -2.574 111.390 1.00 40.34 177 SER A O 1
ATOM 1413 N N . SER A 1 178 ? -47.816 -1.183 111.955 1.00 43.62 178 SER A N 1
ATOM 1414 C CA . SER A 1 178 ? -46.461 -1.439 112.490 1.00 43.62 178 SER A CA 1
ATOM 1415 C C . SER A 1 178 ? -45.682 -2.479 111.673 1.00 43.62 178 SER A C 1
ATOM 1417 O O . SER A 1 178 ? -45.946 -3.674 111.770 1.00 43.62 178 SER A O 1
ATOM 1419 N N . SER A 1 179 ? -44.682 -2.043 110.905 1.00 43.69 179 SER A N 1
ATOM 1420 C CA . SER A 1 179 ? -43.267 -2.347 111.187 1.00 43.69 179 SER A CA 1
ATOM 1421 C C . SER A 1 179 ? -42.350 -1.873 110.056 1.00 43.69 179 SER A C 1
ATOM 1423 O O . SER A 1 179 ? -42.659 -1.963 108.870 1.00 43.69 179 SER A O 1
ATOM 1425 N N . ASP A 1 180 ? -41.223 -1.330 110.496 1.00 43.59 180 ASP A N 1
ATOM 1426 C CA . ASP A 1 180 ? -40.069 -0.875 109.741 1.00 43.59 180 ASP A CA 1
ATOM 1427 C C . ASP A 1 180 ? -39.431 -1.972 108.874 1.00 43.59 180 ASP A C 1
ATOM 1429 O O . ASP A 1 180 ? -39.355 -3.127 109.292 1.00 43.59 180 ASP A O 1
ATOM 1433 N N . ASN A 1 181 ? -38.842 -1.588 107.733 1.00 42.28 181 ASN A N 1
ATOM 1434 C CA . ASN A 1 181 ? -37.407 -1.811 107.512 1.00 42.28 181 ASN A CA 1
ATOM 1435 C C . ASN A 1 181 ? -36.847 -1.127 106.248 1.00 42.28 181 ASN A C 1
ATOM 1437 O O . ASN A 1 181 ? -37.414 -1.218 105.166 1.00 42.28 181 ASN A O 1
ATOM 1441 N N . ALA A 1 182 ? -35.668 -0.525 106.463 1.00 39.28 182 ALA A N 1
ATOM 1442 C CA . ALA A 1 182 ? -34.505 -0.333 105.582 1.00 39.28 182 ALA A CA 1
ATOM 1443 C C . ALA A 1 182 ? -34.712 0.394 104.233 1.00 39.28 182 ALA A C 1
ATOM 1445 O O . ALA A 1 182 ? -35.307 -0.129 103.304 1.00 39.28 182 ALA A O 1
ATOM 1446 N N . ARG A 1 183 ? -34.253 1.641 104.042 1.00 43.31 183 ARG A N 1
ATOM 1447 C CA . ARG A 1 183 ? -32.861 2.155 104.093 1.00 43.31 183 ARG A CA 1
ATOM 1448 C C . ARG A 1 183 ? -31.945 1.451 103.078 1.00 43.31 183 ARG A C 1
ATOM 1450 O O . ARG A 1 183 ? -31.333 0.438 103.387 1.00 43.31 183 ARG A O 1
ATOM 1457 N N . GLY A 1 184 ? -31.813 2.054 101.895 1.00 39.78 184 GLY A N 1
ATOM 1458 C CA . GLY A 1 184 ? -30.828 1.703 100.872 1.00 39.78 184 GLY A CA 1
ATOM 1459 C C . GLY A 1 184 ? -30.536 2.920 99.999 1.00 39.78 184 GLY A C 1
ATOM 1460 O O . GLY A 1 184 ? -31.396 3.410 99.282 1.00 39.78 184 GLY A O 1
ATOM 1461 N N . SER A 1 185 ? -29.339 3.452 100.171 1.00 42.69 185 SER A N 1
ATOM 1462 C CA . SER A 1 185 ? -28.837 4.759 99.758 1.00 42.69 185 SER A CA 1
ATOM 1463 C C . SER A 1 185 ? -27.784 4.647 98.649 1.00 42.69 185 SER A C 1
ATOM 1465 O O . SER A 1 185 ? -27.153 3.601 98.545 1.00 42.69 185 SER A O 1
ATOM 1467 N N . TYR A 1 186 ? -27.499 5.786 98.002 1.00 40.09 186 TYR A N 1
ATOM 1468 C CA . TYR A 1 186 ? -26.307 6.108 97.190 1.00 40.09 186 TYR A CA 1
ATOM 1469 C C . TYR A 1 186 ? -26.292 5.543 95.757 1.00 40.09 186 TYR A C 1
ATOM 1471 O O . TYR A 1 186 ? -26.483 4.357 95.541 1.00 40.09 186 TYR A O 1
ATOM 1479 N N . ALA A 1 187 ? -26.223 6.439 94.761 1.00 39.75 187 ALA A N 1
ATOM 1480 C CA . ALA A 1 187 ? -24.988 6.839 94.047 1.00 39.75 187 ALA A CA 1
ATOM 1481 C C . ALA A 1 187 ? -24.871 6.011 92.752 1.00 39.75 187 ALA A C 1
ATOM 1483 O O . ALA A 1 187 ? -25.267 4.860 92.740 1.00 39.75 187 ALA A O 1
ATOM 1484 N N . ASP A 1 188 ? -24.352 6.446 91.614 1.00 40.19 188 ASP A N 1
ATOM 1485 C CA . ASP A 1 188 ? -23.713 7.658 91.105 1.00 40.19 188 ASP A CA 1
ATOM 1486 C C . ASP A 1 188 ? -23.335 7.303 89.642 1.00 40.19 188 ASP A C 1
ATOM 1488 O O . ASP A 1 188 ? -23.442 6.147 89.231 1.00 40.19 188 ASP A O 1
ATOM 1492 N N . ALA A 1 189 ? -22.836 8.294 88.908 1.00 42.84 189 ALA A N 1
ATOM 1493 C CA . ALA A 1 189 ? -21.954 8.179 87.749 1.00 42.84 189 ALA A CA 1
ATOM 1494 C C . ALA A 1 189 ? -22.586 7.710 86.419 1.00 42.84 189 ALA A C 1
ATOM 1496 O O . ALA A 1 189 ? -22.973 6.565 86.239 1.00 42.84 189 ALA A O 1
ATOM 1497 N N . ARG A 1 190 ? -22.831 8.622 85.467 1.00 45.75 190 ARG A N 1
ATOM 1498 C CA . ARG A 1 190 ? -21.875 9.317 84.566 1.00 45.75 190 ARG A CA 1
ATOM 1499 C C . ARG A 1 190 ? -21.607 8.530 83.277 1.00 45.75 190 ARG A C 1
ATOM 1501 O O . ARG A 1 190 ? -21.176 7.392 83.311 1.00 45.75 190 ARG A O 1
ATOM 1508 N N . PHE A 1 191 ? -21.780 9.262 82.173 1.00 49.94 191 PHE A N 1
ATOM 1509 C CA . PHE A 1 191 ? -20.949 9.256 80.967 1.00 49.94 191 PHE A CA 1
ATOM 1510 C C . PHE A 1 191 ? -20.552 7.903 80.367 1.00 49.94 191 PHE A C 1
ATOM 1512 O O . PHE A 1 191 ? -19.592 7.292 80.809 1.00 49.94 191 PHE A O 1
ATOM 1519 N N . TYR A 1 192 ? -21.122 7.608 79.199 1.00 48.06 192 TYR A N 1
ATOM 1520 C CA . TYR A 1 192 ? -20.300 7.336 78.018 1.00 48.06 192 TYR A CA 1
ATOM 1521 C C . TYR A 1 192 ? -20.900 8.075 76.812 1.00 48.06 192 TYR A C 1
ATOM 1523 O O . TYR A 1 192 ? -21.792 7.587 76.126 1.00 48.06 192 TYR A O 1
ATOM 1531 N N . GLN A 1 193 ? -20.398 9.292 76.575 1.00 53.53 193 GLN A N 1
ATOM 1532 C CA . GLN A 1 193 ? -20.168 9.748 75.207 1.00 53.53 193 GLN A CA 1
ATOM 1533 C C . GLN A 1 193 ? -19.079 8.836 74.641 1.00 53.53 193 GLN A C 1
ATOM 1535 O O . GLN A 1 193 ? -17.994 8.742 75.209 1.00 53.53 193 GLN A O 1
ATOM 1540 N N . GLY A 1 194 ? -19.385 8.148 73.551 1.00 39.78 194 GLY A N 1
ATOM 1541 C CA . GLY A 1 194 ? -18.450 7.279 72.855 1.00 39.78 194 GLY A CA 1
ATOM 1542 C C . GLY A 1 194 ? -18.771 7.277 71.373 1.00 39.78 194 GLY A C 1
ATOM 1543 O O . GLY A 1 194 ? -19.325 6.312 70.865 1.00 39.78 194 GLY A O 1
ATOM 1544 N N . ALA A 1 195 ? -18.453 8.379 70.696 1.00 56.56 195 ALA A N 1
ATOM 1545 C CA . ALA A 1 195 ? -18.138 8.320 69.277 1.00 56.56 195 ALA A CA 1
ATOM 1546 C C . ALA A 1 195 ? -16.715 7.761 69.129 1.00 56.56 195 ALA A C 1
ATOM 1548 O O . ALA A 1 195 ? -15.827 8.160 69.888 1.00 56.56 195 ALA A O 1
ATOM 1549 N N . PRO A 1 196 ? -16.492 6.869 68.160 1.00 62.31 196 PRO A N 1
ATOM 1550 C CA . PRO A 1 196 ? -15.223 6.891 67.438 1.00 62.31 196 PRO A CA 1
ATOM 1551 C C . PRO A 1 196 ? -15.442 6.647 65.926 1.00 62.31 196 PRO A C 1
ATOM 1553 O O . PRO A 1 196 ? -16.545 6.311 65.500 1.00 62.31 196 PRO A O 1
ATOM 1556 N N . PRO A 1 197 ? -14.399 6.734 65.094 1.00 55.44 197 PRO A N 1
ATOM 1557 C CA . PRO A 1 197 ? -13.672 7.938 64.722 1.00 55.44 197 PRO A CA 1
ATOM 1558 C C . PRO A 1 197 ? -13.878 8.254 63.225 1.00 55.44 197 PRO A C 1
ATOM 1560 O O . PRO A 1 197 ? -14.003 7.360 62.391 1.00 55.44 197 PRO A O 1
ATOM 1563 N N . THR A 1 198 ? -13.859 9.536 62.858 1.00 54.44 198 THR A N 1
ATOM 1564 C CA . THR A 1 198 ? -13.585 9.945 61.474 1.00 54.44 198 THR A CA 1
ATOM 1565 C C . THR A 1 198 ? -12.076 9.966 61.291 1.00 54.44 198 THR A C 1
ATOM 1567 O O . THR A 1 198 ? -11.418 10.931 61.679 1.00 54.44 198 THR A O 1
ATOM 1570 N N . GLU A 1 199 ? -11.526 8.898 60.729 1.00 43.09 199 GLU A N 1
ATOM 1571 C CA . GLU A 1 199 ? -10.131 8.849 60.316 1.00 43.09 199 GLU A CA 1
ATOM 1572 C C . GLU A 1 199 ? -10.024 8.528 58.827 1.00 43.09 199 GLU A C 1
ATOM 1574 O O . GLU A 1 199 ? -10.592 7.555 58.339 1.00 43.09 199 GLU A O 1
ATOM 1579 N N . ASN A 1 200 ? -9.203 9.358 58.181 1.00 43.41 200 ASN A N 1
ATOM 1580 C CA . ASN A 1 200 ? -8.475 9.138 56.934 1.00 43.41 200 ASN A CA 1
ATOM 1581 C C . ASN A 1 200 ? -9.343 9.181 55.660 1.00 43.41 200 ASN A C 1
ATOM 1583 O O . ASN A 1 200 ? -10.207 8.353 55.427 1.00 43.41 200 ASN A O 1
ATOM 1587 N N . GLY A 1 201 ? -9.205 10.168 54.776 1.00 44.78 201 GLY A N 1
ATOM 1588 C CA . GLY A 1 201 ? -7.963 10.798 54.340 1.00 44.78 201 GLY A CA 1
ATOM 1589 C C . GLY A 1 201 ? -7.447 10.048 53.120 1.00 44.78 201 GLY A C 1
ATOM 1590 O O . GLY A 1 201 ? -6.739 9.061 53.263 1.00 44.78 201 GLY A O 1
ATOM 1591 N N . ALA A 1 202 ? -7.797 10.529 51.928 1.00 41.78 202 ALA A N 1
ATOM 1592 C CA . ALA A 1 202 ? -7.060 10.232 50.708 1.00 41.78 202 ALA A CA 1
ATOM 1593 C C . ALA A 1 202 ? -7.321 11.322 49.664 1.00 41.78 202 ALA A C 1
ATOM 1595 O O . ALA A 1 202 ? -8.423 11.509 49.157 1.00 41.78 202 ALA A O 1
ATOM 1596 N N . SER A 1 203 ? -6.250 12.059 49.412 1.00 47.94 203 SER A N 1
ATOM 1597 C CA . SER A 1 203 ? -6.012 13.028 48.355 1.00 47.94 203 SER A CA 1
ATOM 1598 C C . SER A 1 203 ? -6.210 12.443 46.958 1.00 47.94 203 SER A C 1
ATOM 1600 O O . SER A 1 203 ? -5.803 11.308 46.730 1.00 47.94 203 SER A O 1
ATOM 1602 N N . SER A 1 204 ? -6.683 13.251 46.005 1.00 42.00 204 SER A N 1
ATOM 1603 C CA . SER A 1 204 ? -6.156 13.355 44.621 1.00 42.00 204 SER A CA 1
ATOM 1604 C C . SER A 1 204 ? -6.994 14.384 43.840 1.00 42.00 204 SER A C 1
ATOM 1606 O O . SER A 1 204 ? -8.189 14.226 43.646 1.00 42.00 204 SER A O 1
ATOM 1608 N N . SER A 1 205 ? -6.473 15.593 43.618 1.00 49.97 205 SER A N 1
ATOM 1609 C CA . SER A 1 205 ? -5.854 16.014 42.348 1.00 49.97 205 SER A CA 1
ATOM 1610 C C . SER A 1 205 ? -6.788 15.928 41.132 1.00 49.97 205 SER A C 1
ATOM 1612 O O . SER A 1 205 ? -6.760 14.952 40.389 1.00 49.97 205 SER A O 1
ATOM 1614 N N . SER A 1 206 ? -7.545 16.998 40.876 1.00 42.56 206 SER A N 1
ATOM 1615 C CA . SER A 1 206 ? -8.177 17.246 39.577 1.00 42.56 206 SER A CA 1
ATOM 1616 C C . SER A 1 206 ? -7.455 18.389 38.862 1.00 42.56 206 SER A C 1
ATOM 1618 O O . SER A 1 206 ? -7.762 19.569 39.042 1.00 42.56 206 SER A O 1
ATOM 1620 N N . SER A 1 207 ? -6.468 18.014 38.054 1.00 46.06 207 SER A N 1
ATOM 1621 C CA . SER A 1 207 ? -5.880 18.850 37.012 1.00 46.06 207 SER A CA 1
ATOM 1622 C C . SER A 1 207 ? -6.900 18.984 35.879 1.00 46.06 207 SER A C 1
ATOM 1624 O O . SER A 1 207 ? -7.134 18.031 35.144 1.00 46.06 207 SER A O 1
ATOM 1626 N N . SER A 1 208 ? -7.534 20.150 35.746 1.00 45.28 208 SER A N 1
ATOM 1627 C CA . SER A 1 208 ? -8.402 20.467 34.606 1.00 45.28 208 SER A CA 1
ATOM 1628 C C . SER A 1 208 ? -7.568 21.140 33.519 1.00 45.28 208 SER A C 1
ATOM 1630 O O . SER A 1 208 ? -7.386 22.357 33.510 1.00 45.28 208 SER A O 1
ATOM 1632 N N . SER A 1 209 ? -7.023 20.324 32.623 1.00 48.88 209 SER A N 1
ATOM 1633 C CA . SER A 1 209 ? -6.267 20.733 31.442 1.00 48.88 209 SER A CA 1
ATOM 1634 C C . SER A 1 209 ? -7.182 21.088 30.265 1.00 48.88 209 SER A C 1
ATOM 1636 O O . SER A 1 209 ? -7.994 20.280 29.833 1.00 48.88 209 SER A O 1
ATOM 1638 N N . GLY A 1 210 ? -6.970 22.290 29.722 1.00 45.06 210 GLY A N 1
ATOM 1639 C CA . GLY A 1 210 ? -6.839 22.522 28.279 1.00 45.06 210 GLY A CA 1
ATOM 1640 C C . GLY A 1 210 ? -8.062 22.276 27.398 1.00 45.06 210 GLY A C 1
ATOM 1641 O O . GLY A 1 210 ? -8.173 21.241 26.752 1.00 45.06 210 GLY A O 1
ATOM 1642 N N . SER A 1 211 ? -8.906 23.299 27.267 1.00 49.53 211 SER A N 1
ATOM 1643 C CA . SER A 1 211 ? -9.815 23.448 26.130 1.00 49.53 211 SER A CA 1
ATOM 1644 C C . SER A 1 211 ? -9.085 24.140 24.975 1.00 49.53 211 SER A C 1
ATOM 1646 O O . SER A 1 211 ? -8.877 25.351 25.015 1.00 49.53 211 SER A O 1
ATOM 1648 N N . THR A 1 212 ? -8.719 23.380 23.944 1.00 56.31 212 THR A N 1
ATOM 1649 C CA . THR A 1 212 ? -8.458 23.890 22.588 1.00 56.31 212 THR A CA 1
ATOM 1650 C C . THR A 1 212 ? -8.961 22.858 21.586 1.00 56.31 212 THR A C 1
ATOM 1652 O O . THR A 1 212 ? -8.258 21.914 21.237 1.00 56.31 212 THR A O 1
ATOM 1655 N N . ARG A 1 213 ? -10.210 23.020 21.139 1.00 46.12 213 ARG A N 1
ATOM 1656 C CA . ARG A 1 213 ? -10.740 22.328 19.962 1.00 46.12 213 ARG A CA 1
ATOM 1657 C C . ARG A 1 213 ? -10.732 23.328 18.815 1.00 46.12 213 ARG A C 1
ATOM 1659 O O . ARG A 1 213 ? -11.621 24.170 18.718 1.00 46.12 213 ARG A O 1
ATOM 1666 N N . GLU A 1 214 ? -9.688 23.259 18.000 1.00 52.72 214 GLU A N 1
ATOM 1667 C CA . GLU A 1 214 ? -9.621 23.964 16.726 1.00 52.72 214 GLU A CA 1
ATOM 1668 C C . GLU A 1 214 ? -10.670 23.392 15.769 1.00 52.72 214 GLU A C 1
ATOM 1670 O O . GLU A 1 214 ? -10.912 22.183 15.703 1.00 52.72 214 GLU A O 1
ATOM 1675 N N . GLY A 1 215 ? -11.361 24.306 15.091 1.00 52.94 215 GLY A N 1
ATOM 1676 C CA . GLY A 1 215 ? -12.433 24.009 14.159 1.00 52.94 215 GLY A CA 1
ATOM 1677 C C . GLY A 1 215 ? -11.915 23.276 12.928 1.00 52.94 215 GLY A C 1
ATOM 1678 O O . GLY A 1 215 ? -10.944 23.685 12.297 1.00 52.94 215 GLY A O 1
ATOM 1679 N N . ALA A 1 216 ? -12.619 22.203 12.581 1.00 48.59 216 ALA A N 1
ATOM 1680 C CA . ALA A 1 216 ? -12.456 21.472 11.342 1.00 48.59 216 ALA A CA 1
ATOM 1681 C C . ALA A 1 216 ? -12.671 22.403 10.139 1.00 48.59 216 ALA A C 1
ATOM 1683 O O . ALA A 1 216 ? -13.739 22.995 9.973 1.00 48.59 216 ALA A O 1
ATOM 1684 N N . SER A 1 217 ? -11.651 22.501 9.288 1.00 54.53 217 SER A N 1
ATOM 1685 C CA . SER A 1 217 ? -11.778 23.058 7.948 1.00 54.53 217 SER A CA 1
ATOM 1686 C C . SER A 1 217 ? -12.423 21.994 7.061 1.00 54.53 217 SER A C 1
ATOM 1688 O O . SER A 1 217 ? -11.857 20.931 6.812 1.00 54.53 217 SER A O 1
ATOM 1690 N N . SER A 1 218 ? -13.654 22.256 6.645 1.00 53.56 218 SER A N 1
ATOM 1691 C CA . SER A 1 218 ? -14.433 21.432 5.729 1.00 53.56 218 SER A CA 1
ATOM 1692 C C . SER A 1 218 ? -13.779 21.399 4.344 1.00 53.56 218 SER A C 1
ATOM 1694 O O . SER A 1 218 ? -13.831 22.382 3.606 1.00 53.56 218 SER A O 1
ATOM 1696 N N . GLN A 1 219 ? -13.179 20.260 3.987 1.00 54.47 219 GLN A N 1
ATOM 1697 C CA . GLN A 1 219 ? -12.779 19.957 2.615 1.00 54.47 219 GLN A CA 1
ATOM 1698 C C . GLN A 1 219 ? -14.009 19.570 1.792 1.00 54.47 219 GLN A C 1
ATOM 1700 O O . GLN A 1 219 ? -14.637 18.530 1.994 1.00 54.47 219 GLN A O 1
ATOM 1705 N N . SER A 1 220 ? -14.348 20.445 0.853 1.00 53.22 220 SER A N 1
ATOM 1706 C CA . SER A 1 220 ? -15.371 20.236 -0.162 1.00 53.22 220 SER A CA 1
ATOM 1707 C C . SER A 1 220 ? -14.951 19.121 -1.123 1.00 53.22 220 SER A C 1
ATOM 1709 O O . SER A 1 220 ? -14.060 19.308 -1.951 1.00 53.22 220 SER A O 1
ATOM 1711 N N . TYR A 1 221 ? -15.625 17.974 -1.051 1.00 48.56 221 TYR A N 1
ATOM 1712 C CA . TYR A 1 221 ? -15.614 16.973 -2.114 1.00 48.56 221 TYR A CA 1
ATOM 1713 C C . TYR A 1 221 ? -16.360 17.535 -3.328 1.00 48.56 221 TYR A C 1
ATOM 1715 O O . TYR A 1 221 ? -17.588 17.574 -3.355 1.00 48.56 221 TYR A O 1
ATOM 1723 N N . SER A 1 222 ? -15.613 17.978 -4.339 1.00 51.44 222 SER A N 1
ATOM 1724 C CA . SER A 1 222 ? -16.152 18.222 -5.674 1.00 51.44 222 SER A CA 1
ATOM 1725 C C . SER A 1 222 ? -15.846 16.999 -6.533 1.00 51.44 222 SER A C 1
ATOM 1727 O O . SER A 1 222 ? -14.744 16.842 -7.051 1.00 51.44 222 SER A O 1
ATOM 1729 N N . SER A 1 223 ? -16.819 16.098 -6.636 1.00 57.44 223 SER A N 1
ATOM 1730 C CA . SER A 1 223 ? -16.874 15.098 -7.699 1.00 57.44 223 SER A CA 1
ATOM 1731 C C . SER A 1 223 ? -18.192 15.292 -8.431 1.00 57.44 223 SER A C 1
ATOM 1733 O O . SER A 1 223 ? -19.251 15.292 -7.799 1.00 57.44 223 SER A O 1
ATOM 1735 N N . PRO A 1 224 ? -18.141 15.487 -9.754 1.00 55.50 224 PRO A N 1
ATOM 1736 C CA . PRO A 1 224 ? -19.003 14.648 -10.568 1.00 55.50 224 PRO A CA 1
ATOM 1737 C C . PRO A 1 224 ? -18.356 14.221 -11.894 1.00 55.50 224 PRO A C 1
ATOM 1739 O O . PRO A 1 224 ? -17.965 15.047 -12.709 1.00 55.50 224 PRO A O 1
ATOM 1742 N N . TYR A 1 225 ? -18.342 12.900 -12.084 1.00 56.81 225 TYR A N 1
ATOM 1743 C CA . TYR A 1 225 ? -18.608 12.155 -13.322 1.00 56.81 225 TYR A CA 1
ATOM 1744 C C . TYR A 1 225 ? -17.850 12.501 -14.625 1.00 56.81 225 TYR A C 1
ATOM 1746 O O . TYR A 1 225 ? -18.032 13.579 -15.188 1.00 56.81 225 TYR A O 1
ATOM 1754 N N . PRO A 1 226 ? -17.130 11.528 -15.229 1.00 64.56 226 PRO A N 1
ATOM 1755 C CA . PRO A 1 226 ? -16.743 11.621 -16.629 1.00 64.56 226 PRO A CA 1
ATOM 1756 C C . PRO A 1 226 ? -17.962 11.450 -17.548 1.00 64.56 226 PRO A C 1
ATOM 1758 O O . PRO A 1 226 ? -18.739 10.496 -17.448 1.00 64.56 226 PRO A O 1
ATOM 1761 N N . ASP A 1 227 ? -18.085 12.410 -18.455 1.00 54.75 227 ASP A N 1
ATOM 1762 C CA . ASP A 1 227 ? -19.108 12.560 -19.481 1.00 54.75 227 ASP A CA 1
ATOM 1763 C C . ASP A 1 227 ? -19.081 11.366 -20.461 1.00 54.75 227 ASP A C 1
ATOM 1765 O O . ASP A 1 227 ? -18.141 11.175 -21.239 1.00 54.75 227 ASP A O 1
ATOM 1769 N N . ARG A 1 228 ? -20.115 10.517 -20.409 1.00 56.28 228 ARG A N 1
ATOM 1770 C CA . ARG A 1 228 ? -20.324 9.398 -21.342 1.00 56.28 228 ARG A CA 1
ATOM 1771 C C . ARG A 1 228 ? -20.844 9.961 -22.668 1.00 56.28 228 ARG A C 1
ATOM 1773 O O . ARG A 1 228 ? -22.049 10.044 -22.886 1.00 56.28 228 ARG A O 1
ATOM 1780 N N . LYS A 1 229 ? -19.944 10.307 -23.590 1.00 60.78 229 LYS A N 1
ATOM 1781 C CA . LYS A 1 229 ? -20.324 10.532 -24.993 1.00 60.78 229 LYS A CA 1
ATOM 1782 C C . LYS A 1 229 ? -20.404 9.207 -25.740 1.00 60.78 229 LYS A C 1
ATOM 1784 O O . LYS A 1 229 ? -19.410 8.652 -26.193 1.00 60.78 229 LYS A O 1
ATOM 1789 N N . THR A 1 230 ? -21.629 8.714 -25.848 1.00 63.50 230 THR A N 1
ATOM 1790 C CA . THR A 1 230 ? -22.079 7.785 -26.884 1.00 63.50 230 THR A CA 1
ATOM 1791 C C . THR A 1 230 ? -22.318 8.513 -28.210 1.00 63.50 230 THR A C 1
ATOM 1793 O O . THR A 1 230 ? -22.900 9.593 -28.211 1.00 63.50 230 THR A O 1
ATOM 1796 N N . ALA A 1 231 ? -21.982 7.812 -29.297 1.00 53.84 231 ALA A N 1
ATOM 1797 C CA . ALA A 1 231 ? -22.547 7.891 -30.650 1.00 53.84 231 ALA A CA 1
ATOM 1798 C C . ALA A 1 231 ? -22.214 9.116 -31.526 1.00 53.84 231 ALA A C 1
ATOM 1800 O O . ALA A 1 231 ? -22.798 10.186 -31.372 1.00 53.84 231 ALA A O 1
ATOM 1801 N N . GLN A 1 232 ? -21.375 8.896 -32.545 1.00 54.09 232 GLN A N 1
ATOM 1802 C CA . GLN A 1 232 ? -21.808 8.692 -33.939 1.00 54.09 232 GLN A CA 1
ATOM 1803 C C . GLN A 1 232 ? -20.718 7.974 -34.737 1.00 54.09 232 GLN A C 1
ATOM 1805 O O . GLN A 1 232 ? -19.527 8.242 -34.465 1.00 54.09 232 GLN A O 1
#

Sequence (232 aa):
MGELNSFSSSALNEFVALRAGKRRESDLSEKTKQFIQYLKTYREEKIQKLEELSIQRSEELKQALERQAEASKETAEASKETAEASKELAQAYGEEADALGKLTQAYEEEAKVYEEMVQELEQVKPNLQKVQQDSDELVVRVRALQSAVEQLTQEMNERKEREGRKSPSPRAAAHSSSSDNARGSYADARFYQGAPPTENGASSSSSSSGSTREGASSQSYSSPYPDRKTAQ

Secondary structure (DSSP, 8-state):
--SGGGS-HHHHHHHHHHHTTSS-GGGS-HHHHHHHHHHHHHHHHHHHHHHHHHHHHHHHHHHHHHHHHHHHHHHHHHHHHHHHHHHHHHHHHHHHHHHHHHHHHHHHHHHHHHHHHHHHHHHHHHHHHHHHHHHHHHHHHHHHHHHHHHHHHHHHHHHHHHHHTS-----------------------------------------------PPP----------------

Foldseek 3Di:
DPPVVVQDPVLVVVLVCVVVVNDDPVPHDPSNVVVVVVVVVVVVVVVVVVVVVVVVVVVVVVVVVVVVVVVVVVVVVVVVVVVVVVVVVVVVVVVVVVVVVVVVVVVVVVVVVVVVVVVVVVVVVVVVVVVVVVVVVVVVVVVVVVVVVVVVVVVVVVVVVVVVPPDDDDDDDDDDDDDDDDDDDDYDDDDDPDDDDPDDDDDDDDDPDDDDDDDDDDDDDDDDDDDDDDDD

Radius of gyration: 67.15 Å; Cα contacts (8 Å, |Δi|>4): 20; chains: 1; bounding box: 125×35×188 Å

pLDDT: mean 79.66, std 21.96, range [38.06, 98.38]

Mean predicted aligned error: 18.52 Å

Solvent-accessible surface area (backbone atoms only — not comparable to full-atom values): 14602 Å² total; per-residue (Å²): 124,74,70,74,75,71,61,53,72,67,33,56,53,51,49,51,36,38,76,71,68,74,45,58,82,88,76,52,54,71,68,30,52,52,50,52,50,51,53,50,52,56,50,51,54,53,48,53,55,50,50,51,52,51,50,53,54,50,53,53,51,50,53,51,50,51,54,50,52,51,53,52,48,53,52,51,52,54,52,49,52,53,52,51,54,51,50,53,52,54,50,51,52,49,55,51,51,53,50,52,52,53,51,51,52,52,51,55,52,51,51,50,54,53,51,51,51,52,53,52,50,64,62,46,50,61,56,53,53,48,53,51,53,54,50,55,52,49,53,55,51,51,52,52,51,50,54,51,51,51,51,53,51,50,53,51,52,53,50,50,55,59,54,69,69,59,73,92,76,92,80,82,89,85,88,87,83,90,84,89,82,82,91,87,81,83,89,79,84,81,84,82,88,74,86,84,81,95,72,83,89,82,89,82,89,84,84,86,77,80,93,79,84,80,81,83,81,82,79,78,85,86,80,81,80,86,82,84,83,76,88,134